Protein AF-A0A4Y4M3A9-F1 (afdb_monomer_lite)

Structure (mmCIF, N/CA/C/O backbone):
data_AF-A0A4Y4M3A9-F1
#
_entry.id   AF-A0A4Y4M3A9-F1
#
loop_
_atom_site.group_PDB
_atom_site.id
_atom_site.type_symbol
_atom_site.label_atom_id
_atom_site.label_alt_id
_atom_site.label_comp_id
_atom_site.label_asym_id
_atom_site.label_entity_id
_atom_site.label_seq_id
_atom_site.pdbx_PDB_ins_code
_atom_site.Cartn_x
_atom_site.Cartn_y
_atom_site.Cartn_z
_atom_site.occupancy
_atom_site.B_iso_or_equiv
_atom_site.auth_seq_id
_atom_site.auth_comp_id
_atom_site.auth_asym_id
_atom_site.auth_atom_id
_atom_site.pdbx_PDB_model_num
ATOM 1 N N . MET A 1 1 ? 13.625 17.002 -16.437 1.00 49.16 1 MET A N 1
ATOM 2 C CA . MET A 1 1 ? 12.618 15.933 -16.258 1.00 49.16 1 MET A CA 1
ATOM 3 C C . MET A 1 1 ? 11.693 16.367 -15.135 1.00 49.16 1 MET A C 1
ATOM 5 O O . MET A 1 1 ? 12.179 17.047 -14.243 1.00 49.16 1 MET A O 1
ATOM 9 N N . GLY A 1 2 ? 10.386 16.114 -15.247 1.00 56.12 2 GLY A N 1
ATOM 10 C CA . GLY A 1 2 ? 9.387 16.613 -14.292 1.00 56.12 2 GLY A CA 1
ATOM 11 C C . GLY A 1 2 ? 9.123 15.627 -13.154 1.00 56.12 2 GLY A C 1
ATOM 12 O O . GLY A 1 2 ? 9.124 14.426 -13.388 1.00 56.12 2 GLY A O 1
ATOM 13 N N . GLU A 1 3 ? 8.880 16.144 -11.955 1.00 73.56 3 GLU A N 1
ATOM 14 C CA . GLU A 1 3 ? 8.523 15.395 -10.742 1.00 73.56 3 GLU A CA 1
ATOM 15 C C . GLU A 1 3 ? 7.061 14.918 -10.785 1.00 73.56 3 GLU A C 1
ATOM 17 O O . GLU A 1 3 ? 6.225 15.582 -11.411 1.00 73.56 3 GLU A O 1
ATOM 22 N N . LEU A 1 4 ? 6.727 13.770 -10.172 1.00 82.00 4 LEU A N 1
ATOM 23 C CA . LEU A 1 4 ? 5.333 13.331 -9.978 1.00 82.00 4 LEU A CA 1
ATOM 24 C C . LEU A 1 4 ? 4.534 14.436 -9.280 1.00 82.00 4 LEU A C 1
ATOM 26 O O . LEU A 1 4 ? 5.032 15.070 -8.355 1.00 82.00 4 LEU A O 1
ATOM 30 N N . THR A 1 5 ? 3.304 14.706 -9.728 1.00 83.12 5 THR A N 1
ATOM 31 C CA . THR A 1 5 ? 2.458 15.641 -8.971 1.00 83.12 5 THR A CA 1
ATOM 32 C C . THR A 1 5 ? 2.069 14.988 -7.649 1.00 83.12 5 THR A C 1
ATOM 34 O O . THR A 1 5 ? 1.956 13.765 -7.579 1.00 83.12 5 THR A O 1
ATOM 37 N N . ARG A 1 6 ? 1.798 15.787 -6.613 1.00 82.88 6 ARG A N 1
ATOM 38 C CA . ARG A 1 6 ? 1.293 15.283 -5.327 1.00 82.88 6 ARG A CA 1
ATOM 39 C C . ARG A 1 6 ? 0.129 14.297 -5.507 1.00 82.88 6 ARG A C 1
ATOM 41 O O . ARG A 1 6 ? 0.171 13.191 -4.989 1.00 82.88 6 ARG A O 1
ATOM 48 N N . GLN A 1 7 ? -0.854 14.654 -6.333 1.00 82.31 7 GLN A N 1
ATOM 49 C CA . GLN A 1 7 ? -2.011 13.798 -6.625 1.00 82.31 7 GLN A CA 1
ATOM 50 C C . GLN A 1 7 ? -1.623 12.463 -7.281 1.00 82.31 7 GLN A C 1
ATOM 52 O O . GLN A 1 7 ? -2.230 11.441 -6.979 1.00 82.31 7 GLN A O 1
ATOM 57 N N . GLN A 1 8 ? -0.607 12.445 -8.154 1.00 85.94 8 GLN A N 1
ATOM 58 C CA . GLN A 1 8 ? -0.094 11.201 -8.736 1.00 85.94 8 GLN A CA 1
ATOM 59 C C . GLN A 1 8 ? 0.574 10.326 -7.665 1.00 85.94 8 GLN A C 1
ATOM 61 O O . GLN A 1 8 ? 0.306 9.128 -7.620 1.00 85.94 8 GLN A O 1
ATOM 66 N N . LYS A 1 9 ? 1.396 10.917 -6.785 1.00 87.69 9 LYS A N 1
ATOM 67 C CA . LYS A 1 9 ? 2.063 10.207 -5.678 1.00 87.69 9 LYS A CA 1
ATOM 68 C C . LYS A 1 9 ? 1.043 9.591 -4.718 1.00 87.69 9 LYS A C 1
ATOM 70 O O . LYS A 1 9 ? 1.132 8.411 -4.391 1.00 87.69 9 LYS A O 1
ATOM 75 N N . GLU A 1 10 ? 0.039 10.372 -4.319 1.00 85.69 10 GLU A N 1
ATOM 76 C CA . GLU A 1 10 ? -1.040 9.905 -3.447 1.00 85.69 10 GLU A CA 1
ATOM 77 C C . GLU A 1 10 ? -1.866 8.800 -4.106 1.00 85.69 10 GLU A C 1
ATOM 79 O O . GLU A 1 10 ? -2.155 7.800 -3.458 1.00 85.69 10 GLU A O 1
ATOM 84 N N . ALA A 1 11 ? -2.223 8.939 -5.387 1.00 87.44 11 ALA A N 1
ATOM 85 C CA . ALA A 1 11 ? -3.007 7.925 -6.086 1.00 87.44 11 ALA A CA 1
ATOM 86 C C . ALA A 1 11 ? -2.275 6.575 -6.163 1.00 87.44 11 ALA A C 1
ATOM 88 O O . ALA A 1 11 ? -2.891 5.537 -5.920 1.00 87.44 11 ALA A O 1
ATOM 89 N N . ILE A 1 12 ? -0.963 6.589 -6.434 1.00 90.44 12 ILE A N 1
ATOM 90 C CA . ILE A 1 12 ? -0.136 5.374 -6.413 1.00 90.44 12 ILE A CA 1
ATOM 91 C C . ILE A 1 12 ? -0.129 4.766 -5.002 1.00 90.44 12 ILE A C 1
ATOM 93 O O . ILE A 1 12 ? -0.437 3.587 -4.845 1.00 90.44 12 ILE A O 1
ATOM 97 N N . ALA A 1 13 ? 0.144 5.573 -3.973 1.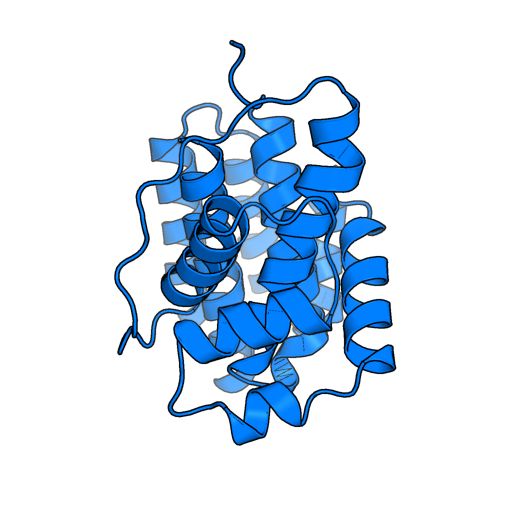00 90.94 13 ALA A N 1
ATOM 98 C CA . ALA A 1 13 ? 0.222 5.089 -2.595 1.00 90.94 13 ALA A CA 1
ATOM 99 C C . ALA A 1 13 ? -1.126 4.549 -2.071 1.00 90.94 13 ALA A C 1
ATOM 101 O O . ALA A 1 13 ? -1.164 3.602 -1.289 1.00 90.94 13 ALA A O 1
ATOM 102 N N . TRP A 1 14 ? -2.252 5.110 -2.516 1.00 90.12 14 TRP A N 1
ATOM 103 C CA . TRP A 1 14 ? -3.586 4.625 -2.155 1.00 90.12 14 TRP A CA 1
ATOM 104 C C . TRP A 1 14 ? -3.968 3.315 -2.853 1.00 90.12 14 TRP A C 1
ATOM 106 O O . TRP A 1 14 ? -4.672 2.503 -2.244 1.00 90.12 14 TRP A O 1
ATOM 116 N N . ALA A 1 15 ? -3.477 3.060 -4.071 1.00 90.38 15 ALA A N 1
ATOM 117 C CA . ALA A 1 15 ? -3.632 1.753 -4.715 1.00 90.38 15 ALA A CA 1
ATOM 118 C C . ALA A 1 15 ? -2.988 0.637 -3.868 1.00 90.38 15 ALA A C 1
ATOM 120 O O . ALA A 1 15 ? -3.590 -0.426 -3.693 1.00 90.38 15 ALA A O 1
ATOM 121 N N . ASP A 1 16 ? -1.829 0.910 -3.257 1.00 90.75 16 ASP A N 1
ATOM 122 C CA . ASP A 1 16 ? -1.144 -0.032 -2.360 1.00 90.75 16 ASP A CA 1
ATOM 123 C C . ASP A 1 16 ? -1.961 -0.351 -1.119 1.00 90.75 16 ASP A C 1
ATOM 125 O O . ASP A 1 16 ? -2.095 -1.512 -0.738 1.00 90.75 16 ASP A O 1
ATOM 129 N N . VAL A 1 17 ? -2.524 0.683 -0.488 1.00 88.06 17 VAL A N 1
ATOM 130 C CA . VAL A 1 17 ? -3.346 0.532 0.718 1.00 88.06 17 VAL A CA 1
ATOM 131 C C . VAL A 1 17 ? -4.547 -0.350 0.435 1.00 88.06 17 VAL A C 1
ATOM 133 O O . VAL A 1 17 ? -4.833 -1.257 1.209 1.00 88.06 17 VAL A O 1
ATOM 136 N N . VAL A 1 18 ? -5.241 -0.118 -0.680 1.00 91.00 18 VAL A N 1
ATOM 137 C CA . VAL A 1 18 ? -6.412 -0.918 -1.047 1.00 91.00 18 VAL A CA 1
ATOM 138 C C . VAL A 1 18 ? -6.026 -2.368 -1.307 1.00 91.00 18 VAL A C 1
ATOM 140 O O . VAL A 1 18 ? -6.672 -3.262 -0.765 1.00 91.00 18 VAL A O 1
ATOM 143 N N . ALA A 1 19 ? -4.967 -2.614 -2.077 1.00 90.00 19 ALA A N 1
ATOM 144 C CA . ALA A 1 19 ? -4.475 -3.967 -2.319 1.00 90.00 19 ALA A CA 1
ATOM 145 C C . ALA A 1 19 ? -4.042 -4.663 -1.016 1.00 90.00 19 ALA A C 1
ATOM 147 O O . ALA A 1 19 ? -4.405 -5.818 -0.785 1.00 90.00 19 ALA A O 1
ATOM 148 N N . GLY A 1 20 ? -3.325 -3.956 -0.139 1.00 87.69 20 GLY A N 1
ATOM 149 C CA . GLY A 1 20 ? -2.887 -4.458 1.164 1.00 87.69 20 GLY A CA 1
ATOM 150 C C . GLY A 1 20 ? -4.059 -4.807 2.082 1.00 87.69 20 GLY A C 1
ATOM 151 O O . GLY A 1 20 ? -4.087 -5.894 2.653 1.00 87.69 20 GLY A O 1
ATOM 152 N N . LEU A 1 21 ? -5.072 -3.939 2.160 1.00 91.31 21 LEU A N 1
ATOM 153 C CA . LEU A 1 21 ? -6.299 -4.175 2.925 1.00 91.31 21 LEU A CA 1
ATOM 154 C C . LEU A 1 21 ? -7.109 -5.357 2.372 1.00 91.31 21 LEU A C 1
ATOM 156 O O . LEU A 1 21 ? -7.564 -6.198 3.140 1.00 91.31 21 LEU A O 1
ATOM 160 N N . MET A 1 22 ? -7.265 -5.445 1.048 1.00 87.88 22 MET A N 1
ATOM 161 C CA . MET A 1 22 ? -8.033 -6.502 0.369 1.00 87.88 22 MET A CA 1
ATOM 162 C C . MET A 1 22 ? -7.395 -7.890 0.431 1.00 87.88 22 MET A C 1
ATOM 164 O O . MET A 1 22 ? -8.034 -8.856 0.014 1.00 87.88 22 MET A O 1
ATOM 168 N N . THR A 1 23 ? -6.130 -7.967 0.843 1.00 88.75 23 THR A N 1
ATOM 169 C CA . THR A 1 23 ? -5.354 -9.211 0.873 1.00 88.75 23 THR A CA 1
ATOM 170 C C . THR A 1 23 ? -4.711 -9.470 2.226 1.00 88.75 23 THR A C 1
ATOM 172 O O . THR A 1 23 ? -3.854 -10.348 2.347 1.00 88.75 23 THR A O 1
ATOM 175 N N . ALA A 1 24 ? -5.115 -8.725 3.253 1.00 86.88 24 ALA A N 1
ATOM 176 C CA . ALA A 1 24 ? -4.525 -8.751 4.581 1.00 86.88 24 ALA A CA 1
ATOM 177 C C . ALA A 1 24 ? -4.526 -10.152 5.223 1.00 86.88 24 ALA A C 1
ATOM 179 O O . ALA A 1 24 ? -3.602 -10.507 5.959 1.00 86.88 24 ALA A O 1
ATOM 180 N N . GLU A 1 25 ? -5.508 -10.991 4.891 1.00 84.38 25 GLU A N 1
ATOM 181 C CA . GLU A 1 25 ? -5.602 -12.397 5.292 1.00 84.38 25 GLU A CA 1
ATOM 182 C C . GLU A 1 25 ? -4.439 -13.263 4.781 1.00 84.38 25 GLU A C 1
ATOM 184 O O . GLU A 1 25 ? -4.177 -14.335 5.324 1.00 84.38 25 GLU A O 1
ATOM 189 N N . SER A 1 26 ? -3.714 -12.789 3.766 1.00 86.06 26 SER A N 1
ATOM 190 C CA . SER A 1 26 ? -2.536 -13.453 3.199 1.00 86.06 26 SER A CA 1
ATOM 191 C C . SER A 1 26 ? -1.254 -13.169 4.003 1.00 86.06 26 SER A C 1
ATOM 193 O O . SER A 1 26 ? -0.181 -13.669 3.667 1.00 86.06 26 SER A O 1
ATOM 195 N N . GLY A 1 27 ? -1.321 -12.368 5.074 1.00 85.19 27 GLY A N 1
ATOM 196 C CA . GLY A 1 27 ? -0.163 -12.041 5.911 1.00 85.19 27 GLY A CA 1
ATOM 197 C C . GLY A 1 27 ? 0.895 -11.244 5.143 1.00 85.19 27 GLY A C 1
ATOM 198 O O . GLY A 1 27 ? 0.557 -10.310 4.417 1.00 85.19 27 GLY A O 1
ATOM 199 N N . PHE A 1 28 ? 2.176 -11.618 5.259 1.00 82.81 28 PHE A N 1
ATOM 200 C CA . PHE A 1 28 ? 3.282 -10.927 4.571 1.00 82.81 28 PHE A CA 1
ATOM 201 C C . PHE A 1 28 ? 3.127 -10.896 3.050 1.00 82.81 28 PHE A C 1
ATOM 203 O O . PHE A 1 28 ? 3.652 -9.996 2.412 1.00 82.81 28 PHE A O 1
ATOM 210 N N . VAL A 1 29 ? 2.389 -11.835 2.458 1.00 85.31 29 VAL A N 1
ATOM 211 C CA . VAL A 1 29 ? 2.124 -11.839 1.016 1.00 85.31 29 VAL A CA 1
ATOM 212 C C . VAL A 1 29 ? 1.394 -10.573 0.553 1.00 85.31 29 VAL A C 1
ATOM 214 O O . VAL A 1 29 ? 1.652 -10.093 -0.552 1.00 85.31 29 VAL A O 1
ATOM 217 N N . SER A 1 30 ? 0.522 -10.011 1.397 1.00 89.00 30 SER A N 1
ATOM 218 C CA . SER A 1 30 ? -0.287 -8.827 1.068 1.00 89.00 30 SER A CA 1
ATOM 219 C C . SER A 1 30 ? 0.556 -7.643 0.592 1.00 89.00 30 SER A C 1
ATOM 221 O O . SER A 1 30 ? 0.164 -6.930 -0.329 1.00 89.00 30 SER A O 1
ATOM 223 N N . LEU A 1 31 ? 1.765 -7.476 1.143 1.00 89.75 31 LEU A N 1
ATOM 224 C CA . LEU A 1 31 ? 2.653 -6.374 0.779 1.00 89.75 31 LEU A CA 1
ATOM 225 C C . LEU A 1 31 ? 3.214 -6.508 -0.643 1.00 89.75 31 LEU A C 1
ATOM 227 O O . LEU A 1 31 ? 3.489 -5.499 -1.283 1.00 89.75 31 LEU A O 1
ATOM 231 N N . PHE A 1 32 ? 3.377 -7.731 -1.158 1.00 90.19 32 PHE A N 1
ATOM 232 C CA . PHE A 1 32 ? 3.863 -7.949 -2.524 1.00 90.19 32 PHE A CA 1
ATOM 233 C C . PHE A 1 32 ? 2.750 -7.740 -3.553 1.00 90.19 32 PHE A C 1
ATOM 235 O O . PHE A 1 32 ? 3.017 -7.286 -4.663 1.00 90.19 32 PHE A O 1
ATOM 242 N N . ILE A 1 33 ? 1.500 -8.022 -3.172 1.00 92.56 33 ILE A N 1
ATOM 243 C CA . ILE A 1 33 ? 0.320 -7.669 -3.972 1.00 92.56 33 ILE A CA 1
ATOM 244 C C . ILE A 1 33 ? 0.144 -6.145 -3.986 1.00 92.56 33 ILE A C 1
ATOM 246 O O . ILE A 1 33 ? -0.097 -5.572 -5.045 1.00 92.56 33 ILE A O 1
ATOM 250 N N . ALA A 1 34 ? 0.349 -5.479 -2.845 1.00 94.06 34 ALA A N 1
ATOM 251 C CA . ALA A 1 34 ? 0.391 -4.020 -2.775 1.00 94.06 34 ALA A CA 1
ATOM 252 C C . ALA A 1 34 ? 1.492 -3.438 -3.677 1.00 94.06 34 ALA A C 1
ATOM 254 O O . ALA A 1 34 ? 1.187 -2.627 -4.540 1.00 94.06 34 ALA A O 1
ATOM 255 N N . ALA A 1 35 ? 2.724 -3.953 -3.602 1.00 94.62 35 ALA A N 1
ATOM 256 C CA . ALA A 1 35 ? 3.825 -3.520 -4.470 1.00 94.62 35 ALA A CA 1
ATOM 257 C C . ALA A 1 35 ? 3.493 -3.672 -5.962 1.00 94.62 35 ALA A C 1
ATOM 259 O O . ALA A 1 35 ? 3.825 -2.821 -6.784 1.00 94.62 35 ALA A O 1
ATOM 260 N N . ALA A 1 36 ? 2.798 -4.746 -6.335 1.00 94.00 36 ALA A N 1
ATOM 261 C CA . ALA A 1 36 ? 2.320 -4.913 -7.698 1.00 94.00 36 ALA A CA 1
ATOM 262 C C . ALA A 1 36 ? 1.267 -3.869 -8.088 1.00 94.00 36 ALA A C 1
ATOM 264 O O . ALA A 1 36 ? 1.294 -3.389 -9.219 1.00 94.00 36 ALA A O 1
ATOM 265 N N . ALA A 1 37 ? 0.366 -3.503 -7.173 1.00 94.62 37 ALA A N 1
ATOM 266 C CA . ALA A 1 37 ? -0.655 -2.487 -7.404 1.00 94.62 37 ALA A CA 1
ATOM 267 C C . ALA A 1 37 ? -0.048 -1.094 -7.627 1.00 94.62 37 ALA A C 1
ATOM 269 O O . ALA A 1 37 ? -0.389 -0.474 -8.639 1.00 94.62 37 ALA A O 1
ATOM 270 N N . SER A 1 38 ? 0.892 -0.622 -6.794 1.00 92.06 38 SER A N 1
ATOM 271 C CA . SER A 1 38 ? 1.594 0.651 -7.062 1.00 92.06 38 SER A CA 1
ATOM 272 C C . SER A 1 38 ? 2.335 0.610 -8.374 1.00 92.06 38 SER A C 1
ATOM 274 O O . SER A 1 38 ? 2.204 1.531 -9.177 1.00 92.06 38 SER A O 1
ATOM 276 N N . MET A 1 39 ? 3.113 -0.445 -8.611 1.00 91.75 39 MET A N 1
ATOM 277 C CA . MET A 1 39 ? 3.901 -0.563 -9.832 1.00 91.75 39 MET A CA 1
ATOM 278 C C . MET A 1 39 ? 3.000 -0.565 -11.068 1.00 91.75 39 MET A C 1
ATOM 280 O O . MET A 1 39 ? 3.321 0.097 -12.059 1.00 91.75 39 MET A O 1
ATOM 284 N N . ALA A 1 40 ? 1.869 -1.278 -11.020 1.00 91.62 40 ALA A N 1
ATOM 285 C CA . ALA A 1 40 ? 0.904 -1.332 -12.112 1.00 91.62 40 ALA A CA 1
ATOM 286 C C . ALA A 1 40 ? 0.251 0.034 -12.328 1.00 91.62 40 ALA A C 1
ATOM 288 O O . ALA A 1 40 ? 0.206 0.509 -13.462 1.00 91.62 40 ALA A O 1
ATOM 289 N N . TYR A 1 41 ? -0.182 0.706 -11.256 1.00 90.75 41 TYR A N 1
ATOM 290 C CA . TYR A 1 41 ? -0.740 2.055 -11.336 1.00 90.75 41 TYR A CA 1
ATOM 291 C C . TYR A 1 41 ? 0.278 3.038 -11.924 1.00 90.75 41 TYR A C 1
ATOM 293 O O . TYR A 1 41 ? -0.024 3.781 -12.857 1.00 90.75 41 TYR A O 1
ATOM 301 N N . TYR A 1 42 ? 1.513 3.004 -11.431 1.00 88.50 42 TYR A N 1
ATOM 302 C CA . TYR A 1 42 ? 2.599 3.846 -11.903 1.00 88.50 42 TYR A CA 1
ATOM 303 C C . TYR A 1 42 ? 2.887 3.620 -13.393 1.00 88.50 42 TYR A C 1
ATOM 305 O O . TYR A 1 42 ? 2.902 4.582 -14.158 1.00 88.50 42 TYR A O 1
ATOM 313 N N . LYS A 1 43 ? 3.066 2.372 -13.842 1.00 85.06 43 LYS A N 1
ATOM 314 C CA . LYS A 1 43 ? 3.389 2.061 -15.246 1.00 85.06 43 LYS A CA 1
ATOM 315 C C . LYS A 1 43 ? 2.211 2.298 -16.200 1.00 85.06 43 LYS A C 1
ATOM 317 O O . LYS A 1 43 ? 2.425 2.822 -17.289 1.00 85.06 43 LYS A O 1
ATOM 322 N N . ASP A 1 44 ? 0.986 1.941 -15.816 1.00 81.38 44 ASP A N 1
ATOM 323 C CA . ASP A 1 44 ? -0.186 2.016 -16.701 1.00 81.38 44 ASP A CA 1
ATOM 324 C C . ASP A 1 44 ? -0.880 3.385 -16.678 1.00 81.38 44 ASP A C 1
ATOM 326 O O . ASP A 1 44 ? -1.276 3.910 -17.719 1.00 81.38 44 ASP A O 1
ATOM 330 N N . LYS A 1 45 ? -1.046 3.991 -15.500 1.00 75.50 45 LYS A N 1
ATOM 331 C CA . LYS A 1 45 ? -1.844 5.219 -15.350 1.00 75.50 45 LYS A CA 1
ATOM 332 C C . LYS A 1 45 ? -1.014 6.488 -15.359 1.00 75.50 45 LYS A C 1
ATOM 334 O O . LYS A 1 45 ? -1.539 7.530 -15.726 1.00 75.50 45 LYS A O 1
ATOM 339 N N . VAL A 1 46 ? 0.262 6.410 -14.984 1.00 73.94 46 VAL A N 1
ATOM 340 C CA . VAL A 1 46 ? 1.106 7.603 -14.821 1.00 73.94 46 VAL A CA 1
ATOM 341 C C . VAL A 1 46 ? 2.229 7.661 -15.857 1.00 73.94 46 VAL A C 1
ATOM 343 O O . VAL A 1 46 ? 2.409 8.684 -16.510 1.00 73.94 46 VAL A O 1
ATOM 346 N N . ALA A 1 47 ? 2.962 6.569 -16.086 1.00 63.78 47 ALA A N 1
ATOM 347 C CA . ALA A 1 47 ? 4.081 6.549 -17.032 1.00 63.78 47 ALA A CA 1
ATOM 348 C C . ALA A 1 47 ? 3.629 6.713 -18.496 1.00 63.78 47 ALA A C 1
ATOM 350 O O . ALA A 1 47 ? 4.371 7.266 -19.313 1.00 63.78 47 ALA A O 1
ATOM 351 N N . ASN A 1 48 ? 2.394 6.312 -18.819 1.00 61.03 48 ASN A N 1
ATOM 352 C CA . ASN A 1 48 ? 1.772 6.548 -20.125 1.00 61.03 48 ASN A CA 1
ATOM 353 C C . ASN A 1 48 ? 1.517 8.043 -20.421 1.00 61.03 48 ASN A C 1
ATOM 355 O O . ASN A 1 48 ? 1.368 8.409 -21.586 1.00 61.03 48 ASN A O 1
ATOM 359 N N . GLU A 1 49 ? 1.539 8.923 -19.412 1.00 62.66 49 GLU A N 1
ATOM 360 C CA . GLU A 1 49 ? 1.433 10.386 -19.576 1.00 62.66 49 GLU A CA 1
ATOM 361 C C . GLU A 1 49 ? 2.785 11.059 -19.910 1.00 62.66 49 GLU A C 1
ATOM 363 O O . GLU A 1 49 ? 2.868 12.280 -20.059 1.00 62.66 49 GLU A O 1
ATOM 368 N N . GLY A 1 50 ? 3.850 10.266 -20.063 1.00 54.56 50 GLY A N 1
ATOM 369 C CA . GLY A 1 50 ? 5.221 10.713 -20.291 1.00 54.56 50 GLY A CA 1
ATOM 370 C C . GLY A 1 50 ? 6.113 10.215 -19.162 1.00 54.56 50 GLY A C 1
ATOM 371 O O . GLY A 1 50 ? 5.953 10.624 -18.015 1.00 54.56 50 GLY A O 1
ATOM 372 N N . TRP A 1 51 ? 7.047 9.318 -19.486 1.00 51.47 51 TRP A N 1
ATOM 373 C CA . TRP A 1 51 ? 7.908 8.656 -18.506 1.00 51.47 51 TRP A CA 1
ATOM 374 C C . TRP A 1 51 ? 8.615 9.678 -17.611 1.00 51.47 51 TRP A C 1
ATOM 376 O O . TRP A 1 51 ? 9.518 10.398 -18.045 1.00 51.47 51 TRP A O 1
ATOM 386 N N . LYS A 1 52 ? 8.227 9.710 -16.339 1.00 61.84 52 LYS A N 1
ATOM 387 C CA . LYS A 1 52 ? 9.089 10.223 -15.281 1.00 61.84 52 LYS A CA 1
ATOM 388 C C . LYS A 1 52 ? 10.000 9.064 -14.912 1.00 61.84 52 LYS A C 1
ATOM 390 O O . LYS A 1 52 ? 9.516 7.972 -14.668 1.00 61.84 52 LYS A O 1
ATOM 395 N N . THR A 1 53 ? 11.312 9.240 -14.969 1.00 59.44 53 THR A N 1
ATOM 396 C CA . THR A 1 53 ? 12.223 8.210 -14.465 1.00 59.44 53 THR A CA 1
ATOM 397 C C . THR A 1 53 ? 12.325 8.417 -12.968 1.00 59.44 53 THR A C 1
ATOM 399 O O . THR A 1 53 ? 12.904 9.412 -12.543 1.00 59.44 53 THR A O 1
ATOM 402 N N . ILE A 1 54 ? 11.772 7.500 -12.180 1.00 67.81 54 ILE A N 1
ATOM 403 C CA . ILE A 1 54 ? 12.107 7.432 -10.759 1.00 67.81 54 ILE A CA 1
ATOM 404 C C . ILE A 1 54 ? 13.519 6.875 -10.693 1.00 67.81 54 ILE A C 1
ATOM 406 O O . ILE A 1 54 ? 13.772 5.752 -11.135 1.00 67.81 54 ILE A O 1
ATOM 410 N N . ILE A 1 55 ? 14.454 7.694 -10.227 1.00 65.19 55 ILE A N 1
ATOM 411 C CA . ILE A 1 55 ? 15.825 7.254 -10.003 1.00 65.19 55 ILE A CA 1
ATOM 412 C C . ILE A 1 55 ? 15.821 6.531 -8.660 1.00 65.19 55 ILE A C 1
ATOM 414 O O . ILE A 1 55 ? 15.816 7.166 -7.609 1.00 65.19 55 ILE A O 1
ATOM 418 N N . THR A 1 56 ? 15.798 5.202 -8.693 1.00 70.44 56 THR A N 1
ATOM 419 C CA . THR A 1 56 ? 15.944 4.386 -7.488 1.00 70.44 56 THR A CA 1
ATOM 420 C C . THR A 1 56 ? 17.416 4.056 -7.262 1.00 70.44 56 THR A C 1
ATOM 422 O O . THR A 1 56 ? 18.138 3.679 -8.188 1.00 70.44 56 THR A O 1
ATOM 425 N N . GLU A 1 57 ? 17.884 4.211 -6.023 1.00 76.12 57 GLU A N 1
ATOM 426 C CA . GLU A 1 57 ? 19.135 3.580 -5.597 1.00 76.12 57 GLU A CA 1
ATOM 427 C C . GLU A 1 57 ? 18.953 2.054 -5.615 1.00 76.12 57 GLU A C 1
ATOM 429 O O . GLU A 1 57 ? 17.840 1.560 -5.432 1.00 76.12 57 GLU A O 1
ATOM 434 N N . GLU A 1 58 ? 20.031 1.295 -5.844 1.00 83.00 58 GLU A N 1
ATOM 435 C CA . GLU A 1 58 ? 19.956 -0.166 -5.746 1.00 83.00 58 GLU A CA 1
ATOM 436 C C . GLU A 1 58 ? 19.558 -0.542 -4.304 1.00 83.00 58 GLU A C 1
ATOM 438 O O . GLU A 1 58 ? 20.276 -0.184 -3.361 1.00 83.00 58 GLU A O 1
ATOM 443 N N . PRO A 1 59 ? 18.438 -1.255 -4.099 1.00 87.81 59 PRO A N 1
ATOM 444 C CA . PRO A 1 59 ? 17.972 -1.582 -2.760 1.00 87.81 59 PRO A CA 1
ATOM 445 C C . PRO A 1 59 ? 18.911 -2.581 -2.075 1.00 87.81 59 PRO A C 1
ATOM 447 O O . PRO A 1 59 ? 19.502 -3.461 -2.707 1.00 87.81 59 PRO A O 1
ATOM 450 N N . VAL A 1 60 ? 19.017 -2.494 -0.748 1.00 89.06 60 VAL A N 1
ATOM 451 C CA . VAL A 1 60 ? 19.819 -3.433 0.052 1.00 89.06 60 VAL A CA 1
ATOM 452 C C . VAL A 1 60 ? 19.038 -4.733 0.262 1.00 89.06 60 VAL A C 1
ATOM 454 O O . VAL A 1 60 ? 18.009 -4.738 0.939 1.00 89.06 60 VAL A O 1
ATOM 457 N N . LEU A 1 61 ? 19.545 -5.840 -0.293 1.00 92.00 61 LEU A N 1
ATOM 458 C CA . LEU A 1 61 ? 18.896 -7.158 -0.281 1.00 92.00 61 LEU A CA 1
ATOM 459 C C . LEU A 1 61 ? 19.849 -8.275 0.200 1.00 92.00 61 LEU A C 1
ATOM 461 O O . LEU A 1 61 ? 21.049 -8.205 -0.080 1.00 92.00 61 LEU A O 1
ATOM 465 N N . PRO A 1 62 ? 19.340 -9.341 0.853 1.00 95.00 62 PRO A N 1
ATOM 466 C CA . PRO A 1 62 ? 17.976 -9.479 1.372 1.00 95.00 62 PRO A CA 1
ATOM 467 C C . PRO A 1 62 ? 17.742 -8.584 2.600 1.00 95.00 62 PRO A C 1
ATOM 469 O O . PRO A 1 62 ? 18.693 -8.131 3.239 1.00 95.00 62 PRO A O 1
ATOM 472 N N . SER A 1 63 ? 16.477 -8.348 2.953 1.00 92.44 63 SER A N 1
ATOM 473 C CA . SER A 1 63 ? 16.107 -7.533 4.116 1.00 92.44 63 SER A CA 1
ATOM 474 C C . SER A 1 63 ? 15.491 -8.375 5.224 1.00 92.44 63 SER A C 1
ATOM 476 O O . SER A 1 63 ? 14.567 -9.146 4.994 1.00 92.44 63 SER A O 1
ATOM 478 N N . ASN A 1 64 ? 15.959 -8.158 6.454 1.00 87.38 64 ASN A N 1
ATOM 479 C CA . ASN A 1 64 ? 15.390 -8.766 7.662 1.00 87.38 64 ASN A CA 1
ATOM 480 C C . ASN A 1 64 ? 14.362 -7.847 8.348 1.00 87.38 64 ASN A C 1
ATOM 482 O O . ASN A 1 64 ? 14.035 -8.047 9.518 1.00 87.38 64 ASN A O 1
ATOM 486 N N . SER A 1 65 ? 13.908 -6.788 7.667 1.00 90.75 65 SER A N 1
ATOM 487 C CA . SER A 1 65 ? 12.900 -5.880 8.213 1.00 90.75 65 SER A CA 1
ATOM 488 C C . SER A 1 65 ? 11.574 -6.608 8.431 1.00 90.75 65 SER A C 1
ATOM 490 O O . SER A 1 65 ? 11.150 -7.407 7.601 1.00 90.75 65 SER A O 1
ATOM 492 N N . ASN A 1 66 ? 10.893 -6.274 9.526 1.00 86.06 66 ASN A N 1
ATOM 493 C CA . ASN A 1 66 ? 9.503 -6.670 9.763 1.00 86.06 66 ASN A CA 1
ATOM 494 C C . ASN A 1 66 ? 8.511 -5.539 9.452 1.00 86.06 66 ASN A C 1
ATOM 496 O O . ASN A 1 66 ? 7.310 -5.732 9.603 1.00 86.06 66 ASN A O 1
ATOM 500 N N . ASN A 1 67 ? 8.996 -4.365 9.037 1.00 90.50 67 ASN A N 1
ATOM 501 C CA . ASN A 1 67 ? 8.149 -3.239 8.659 1.00 90.50 67 ASN A CA 1
ATOM 502 C C . ASN A 1 67 ? 7.618 -3.444 7.235 1.00 90.50 67 ASN A C 1
ATOM 504 O O . ASN A 1 67 ? 8.404 -3.576 6.291 1.00 90.50 67 ASN A O 1
ATOM 508 N N . TYR A 1 68 ? 6.294 -3.458 7.087 1.00 89.94 68 TYR A N 1
ATOM 509 C CA . TYR A 1 68 ? 5.635 -3.796 5.824 1.00 89.94 68 TYR A CA 1
ATOM 510 C C . TYR A 1 68 ? 5.905 -2.744 4.747 1.00 89.94 68 TYR A C 1
ATOM 512 O O . TYR A 1 68 ? 6.159 -3.104 3.601 1.00 89.94 68 TYR A O 1
ATOM 520 N N . GLY A 1 69 ? 5.940 -1.462 5.122 1.00 90.19 69 GLY A N 1
ATOM 521 C CA . GLY A 1 69 ? 6.249 -0.375 4.196 1.00 90.19 69 GLY A CA 1
ATOM 522 C C . GLY A 1 69 ? 7.682 -0.426 3.659 1.00 90.19 69 GLY A C 1
ATOM 523 O O . GLY A 1 69 ? 7.898 -0.224 2.467 1.00 90.19 69 GLY A O 1
ATOM 524 N N . ILE A 1 70 ? 8.661 -0.781 4.498 1.00 91.44 70 ILE A N 1
ATOM 525 C CA . ILE A 1 70 ? 10.052 -0.968 4.049 1.00 91.44 70 ILE A CA 1
ATOM 526 C C . ILE A 1 70 ? 10.151 -2.139 3.063 1.00 91.44 70 ILE A C 1
ATOM 528 O O . ILE A 1 70 ? 10.780 -2.008 2.017 1.00 91.44 70 ILE A O 1
ATOM 532 N N . LEU A 1 71 ? 9.542 -3.286 3.378 1.00 92.88 71 LEU A N 1
ATOM 533 C CA . LEU A 1 71 ? 9.585 -4.463 2.498 1.00 92.88 71 LEU A CA 1
ATOM 534 C C . LEU A 1 71 ? 8.867 -4.217 1.163 1.00 92.88 71 LEU A C 1
ATOM 536 O O . LEU A 1 71 ? 9.354 -4.651 0.117 1.00 92.88 71 LEU A O 1
ATOM 540 N N . HIS A 1 72 ? 7.741 -3.502 1.203 1.00 94.25 72 HIS A N 1
ATOM 541 C CA . HIS A 1 72 ? 7.011 -3.051 0.022 1.00 94.25 72 HIS A CA 1
ATOM 542 C C . HIS A 1 72 ? 7.928 -2.223 -0.882 1.00 94.25 72 HIS A C 1
ATOM 544 O O . HIS A 1 72 ? 8.164 -2.589 -2.032 1.00 94.25 72 HIS A O 1
ATOM 550 N N . ASN A 1 73 ? 8.534 -1.168 -0.331 1.00 92.69 73 ASN A N 1
ATOM 551 C CA . ASN A 1 73 ? 9.394 -0.273 -1.095 1.00 92.69 73 ASN A CA 1
ATOM 552 C C . ASN A 1 73 ? 10.624 -0.972 -1.665 1.00 92.69 73 ASN A C 1
ATOM 554 O O . ASN A 1 73 ? 10.931 -0.755 -2.828 1.00 92.69 73 ASN A O 1
ATOM 558 N N . LEU A 1 74 ? 11.289 -1.846 -0.903 1.00 94.06 74 LEU A N 1
ATOM 559 C CA . LEU A 1 74 ? 12.424 -2.620 -1.420 1.00 94.06 74 LEU A CA 1
ATOM 560 C C . LEU A 1 74 ? 12.022 -3.492 -2.616 1.00 94.06 74 LEU A C 1
ATOM 562 O O . LEU A 1 74 ? 12.814 -3.675 -3.540 1.00 94.06 74 LEU A O 1
ATOM 566 N N . THR A 1 75 ? 10.791 -4.015 -2.610 1.00 94.62 75 THR A N 1
ATOM 567 C CA . THR A 1 75 ? 10.241 -4.770 -3.742 1.00 94.62 75 THR A CA 1
ATOM 568 C C . THR A 1 75 ? 10.046 -3.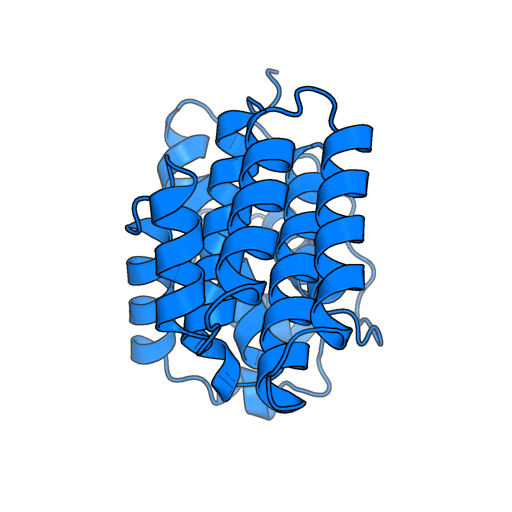851 -4.949 1.00 94.62 75 THR A C 1
ATOM 570 O O . THR A 1 75 ? 10.543 -4.166 -6.028 1.00 94.62 75 THR A O 1
ATOM 573 N N . CYS A 1 76 ? 9.402 -2.692 -4.783 1.00 93.62 76 CYS A N 1
ATOM 574 C CA . CYS A 1 76 ? 9.192 -1.730 -5.873 1.00 93.62 76 CYS A CA 1
ATOM 575 C C . CYS A 1 76 ? 10.512 -1.166 -6.426 1.00 93.62 76 CYS A C 1
ATOM 577 O O . CYS A 1 76 ? 10.714 -1.127 -7.638 1.00 93.62 76 CYS A O 1
ATOM 579 N N . GLU A 1 77 ? 11.444 -0.781 -5.553 1.00 92.56 77 GLU A N 1
ATOM 580 C CA . GLU A 1 77 ? 12.769 -0.285 -5.931 1.00 92.56 77 GLU A CA 1
ATOM 581 C C . GLU A 1 77 ? 13.533 -1.336 -6.728 1.00 92.56 77 GLU A C 1
ATOM 583 O O . GLU A 1 77 ? 14.051 -1.028 -7.800 1.00 92.56 77 GLU A O 1
ATOM 588 N N . LYS A 1 78 ? 13.544 -2.597 -6.272 1.00 93.75 78 LYS A N 1
ATOM 589 C CA . LYS A 1 78 ? 14.258 -3.655 -6.992 1.00 93.75 78 LYS A CA 1
ATOM 590 C C . LYS A 1 78 ? 13.628 -3.924 -8.352 1.00 93.75 78 LYS A C 1
ATOM 592 O O . LYS A 1 78 ? 14.354 -4.149 -9.316 1.00 93.75 78 LYS A O 1
ATOM 597 N N . TYR A 1 79 ? 12.304 -3.855 -8.440 1.00 92.88 79 TYR A N 1
ATOM 598 C CA . TYR A 1 79 ? 11.583 -3.994 -9.698 1.00 92.88 79 TYR A CA 1
ATOM 599 C C . TYR A 1 79 ? 12.002 -2.932 -10.719 1.00 92.88 79 TYR A C 1
ATOM 601 O O . TYR A 1 79 ? 12.279 -3.242 -11.879 1.00 92.88 79 TYR A O 1
ATOM 609 N N . LEU A 1 80 ? 12.061 -1.672 -10.276 1.00 89.00 80 LEU A N 1
ATOM 610 C CA . LEU A 1 80 ? 12.488 -0.538 -11.093 1.00 89.00 80 LEU A CA 1
ATOM 611 C C . LEU A 1 80 ? 13.956 -0.680 -11.512 1.00 89.00 80 LEU A C 1
ATOM 613 O O . LEU A 1 80 ? 14.272 -0.488 -12.686 1.00 89.00 80 LEU A O 1
ATOM 617 N N . THR A 1 81 ? 14.833 -1.073 -10.588 1.00 89.25 81 THR A N 1
ATOM 618 C CA . THR A 1 81 ? 16.265 -1.269 -10.847 1.00 89.25 81 THR A CA 1
ATOM 619 C C . THR A 1 81 ? 16.549 -2.436 -11.795 1.00 89.25 81 THR A C 1
ATOM 621 O O . THR A 1 81 ? 17.442 -2.334 -12.634 1.00 89.25 81 THR A O 1
ATOM 624 N N . ASP A 1 82 ? 15.777 -3.524 -11.718 1.00 89.75 82 ASP A N 1
ATOM 625 C CA . ASP A 1 82 ? 15.879 -4.652 -12.656 1.00 89.75 82 ASP A CA 1
ATOM 626 C C . ASP A 1 82 ? 15.391 -4.284 -14.075 1.00 89.75 82 ASP A C 1
ATOM 628 O O . ASP A 1 82 ? 15.652 -5.022 -15.026 1.00 89.75 82 ASP A O 1
ATOM 632 N N . GLY A 1 83 ? 14.744 -3.124 -14.244 1.00 85.19 83 GLY A N 1
ATOM 633 C CA . GLY A 1 83 ? 14.416 -2.560 -15.552 1.00 85.19 83 GLY A CA 1
ATOM 634 C C . GLY A 1 83 ? 13.246 -3.246 -16.252 1.00 85.19 83 GLY A C 1
ATOM 635 O O . GLY A 1 83 ? 13.179 -3.225 -17.478 1.00 85.19 83 GLY A O 1
ATOM 636 N N . TYR A 1 84 ? 12.328 -3.859 -15.502 1.00 85.38 84 TYR A N 1
ATOM 637 C CA . TYR A 1 84 ? 11.147 -4.497 -16.080 1.00 85.38 84 TYR A CA 1
ATOM 638 C C . TYR A 1 84 ? 10.209 -3.465 -16.735 1.00 85.38 84 TYR A C 1
ATOM 640 O O . TYR A 1 84 ? 9.853 -2.425 -16.158 1.00 85.38 84 TYR A O 1
ATOM 648 N N . ASP A 1 85 ? 9.790 -3.762 -17.965 1.00 81.06 85 ASP A N 1
ATOM 649 C CA . ASP A 1 85 ? 8.999 -2.845 -18.791 1.00 81.06 85 ASP A CA 1
ATOM 650 C C . ASP A 1 85 ? 7.502 -2.882 -18.468 1.00 81.06 85 ASP A C 1
ATOM 652 O O . ASP A 1 85 ? 6.821 -1.861 -18.575 1.00 81.06 85 ASP A O 1
ATOM 656 N N . GLN A 1 86 ? 7.000 -4.037 -18.038 1.00 83.44 86 GLN A N 1
ATOM 657 C CA . GLN A 1 86 ? 5.605 -4.276 -17.656 1.00 83.44 86 GLN A CA 1
ATOM 658 C C . GLN A 1 86 ? 5.534 -4.684 -16.192 1.00 83.44 86 GLN A C 1
ATOM 660 O O . GLN A 1 86 ? 6.579 -4.855 -15.584 1.00 83.44 86 GLN A O 1
ATOM 665 N N . VAL A 1 87 ? 4.331 -4.822 -15.629 1.00 87.94 87 VAL A N 1
ATOM 666 C CA . VAL A 1 87 ? 4.116 -5.414 -14.300 1.00 87.94 87 VAL A CA 1
ATOM 667 C C . VAL A 1 87 ? 3.499 -6.788 -14.476 1.00 87.94 87 VAL A C 1
ATOM 669 O O . VAL A 1 87 ? 2.315 -6.901 -14.788 1.00 87.94 87 VAL A O 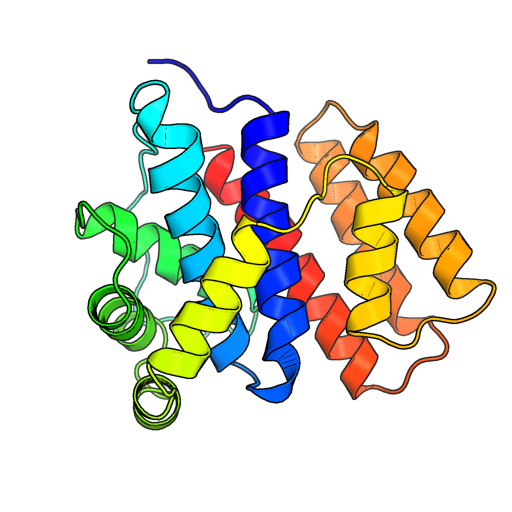1
ATOM 672 N N . THR A 1 88 ? 4.305 -7.836 -14.312 1.00 90.19 88 THR A N 1
ATOM 673 C CA . THR A 1 88 ? 3.831 -9.218 -14.421 1.00 90.19 88 THR A CA 1
ATOM 674 C C . THR A 1 88 ? 3.947 -9.947 -13.090 1.00 90.19 88 THR A C 1
ATOM 676 O O . THR A 1 88 ? 4.838 -9.686 -12.282 1.00 90.19 88 THR A O 1
ATOM 679 N N . TYR A 1 89 ? 3.042 -10.904 -12.873 1.00 90.25 89 TYR A N 1
ATOM 680 C CA . TYR A 1 89 ? 3.031 -11.745 -11.677 1.00 90.25 89 TYR A CA 1
ATOM 681 C C . TYR A 1 89 ? 4.408 -12.383 -11.409 1.00 90.25 89 TYR A C 1
ATOM 683 O O . TYR A 1 89 ? 4.946 -12.252 -10.313 1.00 90.25 89 TYR A O 1
ATOM 691 N N . ASN A 1 90 ? 5.032 -12.987 -12.427 1.00 93.25 90 ASN A N 1
ATOM 692 C CA . ASN A 1 90 ? 6.321 -13.666 -12.269 1.00 93.25 90 ASN A CA 1
ATOM 693 C C . ASN A 1 90 ? 7.458 -12.715 -11.865 1.00 93.25 90 ASN A C 1
ATOM 695 O O . ASN A 1 90 ? 8.267 -13.059 -11.005 1.00 93.25 90 ASN A O 1
ATOM 699 N N . GLU A 1 91 ? 7.535 -11.530 -12.471 1.00 94.62 91 GLU A N 1
ATOM 700 C CA . GLU A 1 91 ? 8.596 -10.554 -12.186 1.00 94.62 91 GLU A CA 1
ATOM 701 C C . GLU A 1 91 ? 8.456 -9.979 -10.771 1.00 94.62 91 GLU A C 1
ATOM 703 O O . GLU A 1 91 ? 9.456 -9.830 -10.059 1.00 94.62 91 GLU A O 1
ATOM 708 N N . ILE A 1 92 ? 7.218 -9.744 -10.320 1.00 94.12 92 ILE A N 1
ATOM 709 C CA . ILE A 1 92 ? 6.946 -9.334 -8.939 1.00 94.12 92 ILE A CA 1
ATOM 710 C C . ILE A 1 92 ? 7.357 -10.434 -7.961 1.00 94.12 92 ILE A C 1
ATOM 712 O O . ILE A 1 92 ? 8.057 -10.135 -6.996 1.00 94.12 92 ILE A O 1
ATOM 716 N N . LEU A 1 93 ? 7.002 -11.701 -8.208 1.00 94.00 93 LEU A N 1
ATOM 717 C CA . LEU A 1 93 ? 7.384 -12.796 -7.308 1.00 94.00 93 LEU A CA 1
ATOM 718 C C . LEU A 1 93 ? 8.901 -12.978 -7.222 1.00 94.00 93 LEU A C 1
ATOM 720 O O . LEU A 1 93 ? 9.441 -13.111 -6.125 1.00 94.00 93 LEU A O 1
ATOM 724 N N . ILE A 1 94 ? 9.608 -12.940 -8.356 1.00 95.25 94 ILE A N 1
ATOM 725 C CA . ILE A 1 94 ? 11.077 -13.011 -8.379 1.00 95.25 94 ILE A CA 1
ATOM 726 C C . ILE A 1 94 ? 11.671 -11.890 -7.524 1.00 95.25 94 ILE A C 1
ATOM 728 O O . ILE A 1 94 ? 12.594 -12.123 -6.742 1.00 95.25 94 ILE A O 1
ATOM 732 N N . THR A 1 95 ? 11.131 -10.681 -7.651 1.00 95.62 95 THR A N 1
ATOM 733 C CA . THR A 1 95 ? 11.587 -9.516 -6.895 1.00 95.62 95 THR A CA 1
ATOM 734 C C . THR A 1 95 ? 11.293 -9.661 -5.401 1.00 95.62 95 THR A C 1
ATOM 736 O O . THR A 1 95 ? 12.194 -9.497 -4.580 1.00 95.62 95 THR A O 1
ATOM 739 N N . ALA A 1 96 ? 10.079 -10.076 -5.041 1.00 94.75 96 ALA A N 1
ATOM 740 C CA . ALA A 1 96 ? 9.662 -10.346 -3.667 1.00 94.75 96 ALA A CA 1
ATOM 741 C C . ALA A 1 96 ? 10.561 -11.389 -2.979 1.00 94.75 96 ALA A C 1
ATOM 743 O O . ALA A 1 96 ? 10.995 -11.191 -1.843 1.00 94.75 96 ALA A O 1
ATOM 744 N N . VAL A 1 97 ? 10.925 -12.465 -3.685 1.00 95.75 97 VAL A N 1
ATOM 745 C CA . VAL A 1 97 ? 11.829 -13.508 -3.170 1.00 95.75 97 VAL A CA 1
ATOM 746 C C . VAL A 1 97 ? 13.260 -12.997 -2.987 1.00 95.75 97 VAL A C 1
ATOM 748 O O . VAL A 1 97 ? 13.948 -13.447 -2.074 1.00 95.75 97 VAL A O 1
ATOM 751 N N . LYS A 1 98 ? 13.727 -12.029 -3.787 1.00 95.88 98 LYS A N 1
ATOM 752 C CA . LYS A 1 98 ? 15.020 -11.366 -3.524 1.00 95.88 98 LYS A CA 1
ATOM 753 C C . LYS A 1 98 ? 14.978 -10.535 -2.232 1.00 95.88 98 LYS A C 1
ATOM 755 O O . LYS A 1 98 ? 15.996 -10.440 -1.548 1.00 95.88 98 LYS A O 1
ATOM 760 N N . VAL A 1 99 ? 13.824 -9.954 -1.889 1.00 95.50 99 VAL A N 1
ATOM 761 C CA . VAL A 1 99 ? 13.628 -9.148 -0.669 1.00 95.50 99 VAL A CA 1
ATOM 762 C C . VAL A 1 99 ? 13.504 -10.021 0.579 1.00 95.50 99 VAL A C 1
ATOM 764 O O . VAL A 1 99 ? 14.217 -9.777 1.554 1.00 95.50 99 VAL A O 1
ATOM 767 N N . ARG A 1 100 ? 12.643 -11.046 0.543 1.00 94.06 100 ARG A N 1
ATOM 768 C CA . ARG A 1 100 ? 12.387 -12.000 1.640 1.00 94.06 100 ARG A CA 1
ATOM 769 C C . ARG A 1 100 ? 12.581 -13.446 1.170 1.00 94.06 100 ARG A C 1
ATOM 771 O O . ARG A 1 100 ? 11.604 -14.178 1.003 1.00 94.06 100 ARG A O 1
ATOM 778 N N . PRO A 1 101 ? 13.833 -13.888 0.952 1.00 95.06 101 PRO A N 1
ATOM 779 C CA . PRO A 1 101 ? 14.111 -15.243 0.472 1.00 95.06 101 PRO A CA 1
ATOM 780 C C . PRO A 1 101 ? 13.675 -16.330 1.462 1.00 95.06 101 PRO A C 1
ATOM 782 O O . PRO A 1 101 ? 13.430 -17.464 1.059 1.00 95.06 101 PRO A O 1
ATOM 785 N N . ASP A 1 102 ? 13.553 -15.993 2.746 1.00 93.69 102 ASP A N 1
ATOM 786 C CA . ASP A 1 102 ? 13.032 -16.874 3.790 1.00 93.69 102 ASP A CA 1
ATOM 787 C C . ASP A 1 102 ? 11.538 -17.201 3.625 1.00 93.69 102 ASP A C 1
ATOM 789 O O . ASP A 1 102 ? 11.107 -18.241 4.111 1.00 93.69 102 ASP A O 1
ATOM 793 N N . LEU A 1 103 ? 10.778 -16.368 2.903 1.00 91.94 103 LEU A N 1
ATOM 794 C CA . LEU A 1 103 ? 9.346 -16.547 2.622 1.00 91.94 103 LEU A CA 1
ATOM 795 C C . LEU A 1 103 ? 9.074 -17.081 1.206 1.00 91.94 103 LEU A C 1
ATOM 797 O O . LEU A 1 103 ? 7.968 -16.949 0.681 1.00 91.94 103 LEU A O 1
ATOM 801 N N . ALA A 1 104 ? 10.085 -17.638 0.532 1.00 94.19 104 ALA A N 1
ATOM 802 C CA . ALA A 1 104 ? 9.962 -18.011 -0.875 1.00 94.19 104 ALA A CA 1
ATOM 803 C C . ALA A 1 104 ? 8.821 -19.007 -1.140 1.00 94.19 104 ALA A C 1
ATOM 805 O O . ALA A 1 104 ? 8.150 -18.905 -2.165 1.00 94.19 104 ALA A O 1
ATOM 806 N N . SER A 1 105 ? 8.577 -19.953 -0.226 1.00 93.06 105 SER A N 1
ATOM 807 C CA . SER A 1 105 ? 7.507 -20.943 -0.394 1.00 93.06 105 SER A CA 1
ATOM 808 C C . SER A 1 105 ? 6.122 -20.301 -0.328 1.00 93.06 105 SER A C 1
ATOM 810 O O . SER A 1 105 ? 5.239 -20.672 -1.095 1.00 93.06 105 SER A O 1
ATOM 812 N N . GLU A 1 106 ? 5.928 -19.355 0.582 1.00 92.50 106 GLU A N 1
ATOM 813 C CA . GLU A 1 106 ? 4.690 -18.607 0.764 1.00 92.50 106 GLU A CA 1
ATOM 814 C C . GLU A 1 106 ? 4.437 -17.689 -0.432 1.00 92.50 106 GLU A C 1
ATOM 816 O O . GLU A 1 106 ? 3.328 -17.654 -0.958 1.00 92.50 106 GLU A O 1
ATOM 821 N N . ILE A 1 107 ? 5.482 -17.007 -0.909 1.00 92.94 107 ILE A N 1
ATOM 822 C CA . ILE A 1 107 ? 5.420 -16.106 -2.066 1.00 92.94 107 ILE A CA 1
ATOM 823 C C . ILE A 1 107 ? 5.082 -16.879 -3.348 1.00 92.94 107 ILE A C 1
ATOM 825 O O . ILE A 1 107 ? 4.192 -16.478 -4.092 1.00 92.94 107 ILE A O 1
ATOM 829 N N . TYR A 1 108 ? 5.731 -18.017 -3.609 1.00 92.25 108 TYR A N 1
ATOM 830 C CA . TYR A 1 108 ? 5.393 -18.853 -4.770 1.00 92.25 108 TYR A CA 1
ATOM 831 C C . TYR A 1 108 ? 4.076 -19.626 -4.610 1.00 92.25 108 TYR A C 1
ATOM 833 O O . TYR A 1 108 ? 3.564 -20.162 -5.590 1.00 92.25 108 TYR A O 1
ATOM 841 N N . GLY A 1 109 ? 3.521 -19.689 -3.398 1.00 91.06 109 GLY A N 1
ATOM 842 C CA . GLY A 1 109 ? 2.226 -20.309 -3.123 1.00 91.06 109 GLY A CA 1
ATOM 843 C C . GLY A 1 109 ? 1.020 -19.450 -3.518 1.00 91.06 109 GLY A C 1
ATOM 844 O O . GLY A 1 109 ? -0.104 -19.950 -3.507 1.00 91.06 109 GLY A O 1
ATOM 845 N N . ILE A 1 110 ? 1.227 -18.176 -3.862 1.00 90.50 110 ILE A N 1
ATOM 846 C CA . ILE A 1 110 ? 0.160 -17.249 -4.255 1.00 90.50 110 ILE A CA 1
ATOM 847 C C . ILE A 1 110 ? -0.414 -17.686 -5.598 1.00 90.50 110 ILE A C 1
ATOM 849 O O . ILE A 1 110 ? 0.329 -17.808 -6.562 1.00 90.50 110 ILE A O 1
ATOM 853 N N . ALA A 1 111 ? -1.725 -17.864 -5.716 1.00 92.56 111 ALA A N 1
ATOM 854 C CA . ALA A 1 111 ? -2.329 -18.167 -7.010 1.00 92.56 111 ALA A CA 1
ATOM 855 C C . ALA A 1 111 ? -2.286 -16.932 -7.938 1.00 92.56 111 ALA A C 1
ATOM 857 O O . ALA A 1 111 ? -2.576 -15.812 -7.510 1.00 92.56 111 ALA A O 1
ATOM 858 N N . GLN A 1 112 ? -1.887 -17.116 -9.202 1.00 93.25 112 GLN A N 1
ATOM 859 C CA . GLN A 1 112 ? -1.709 -16.007 -10.151 1.00 93.25 112 GLN A CA 1
ATOM 860 C C . GLN A 1 112 ? -3.016 -15.252 -10.427 1.00 93.25 112 GLN A C 1
ATOM 862 O O . GLN A 1 112 ? -3.015 -14.027 -10.503 1.00 93.25 112 GLN A O 1
ATOM 867 N N . ASP A 1 113 ? -4.113 -15.982 -10.583 1.00 94.88 113 ASP A N 1
ATOM 868 C CA . ASP A 1 113 ? -5.465 -15.458 -10.767 1.00 94.88 113 ASP A CA 1
ATOM 869 C C . ASP A 1 113 ? -5.900 -14.597 -9.578 1.00 94.88 113 ASP A C 1
ATOM 871 O O . ASP A 1 113 ? -6.322 -13.460 -9.775 1.00 94.88 113 ASP A O 1
ATOM 875 N N . TYR A 1 114 ? -5.691 -15.083 -8.353 1.00 91.81 114 TYR A N 1
ATOM 876 C CA . TYR A 1 114 ? -5.943 -14.302 -7.141 1.00 91.81 114 TYR A CA 1
ATOM 877 C C . TYR A 1 114 ? -5.110 -13.012 -7.103 1.00 91.81 114 TYR A C 1
ATOM 879 O O . TYR A 1 114 ? -5.633 -11.934 -6.836 1.00 91.81 114 TYR A O 1
ATOM 887 N N . PHE A 1 115 ? -3.813 -13.094 -7.410 1.00 92.12 115 PHE A N 1
ATOM 888 C CA . PHE A 1 115 ? -2.938 -11.922 -7.466 1.00 92.12 115 PHE A CA 1
ATOM 889 C C . PHE A 1 115 ? -3.426 -10.891 -8.493 1.00 92.12 115 PHE A C 1
ATOM 891 O O . PHE A 1 115 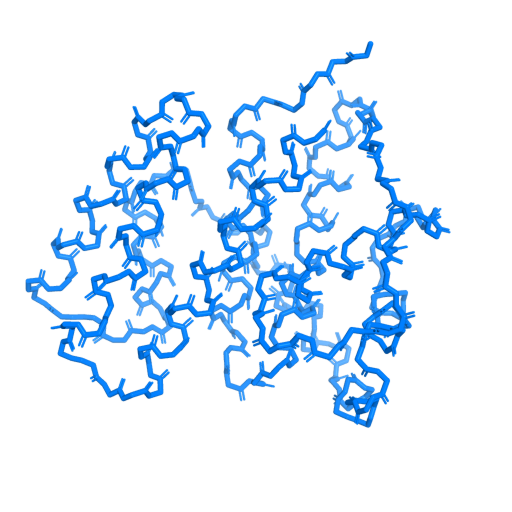? -3.531 -9.707 -8.175 1.00 92.12 115 PHE A O 1
ATOM 898 N N . GLN A 1 116 ? -3.728 -11.333 -9.717 1.00 92.19 116 GLN A N 1
ATOM 899 C CA . GLN A 1 116 ? -4.157 -10.454 -10.805 1.00 92.19 116 GLN A CA 1
ATOM 900 C C . GLN A 1 116 ? -5.492 -9.784 -10.486 1.00 92.19 116 GLN A C 1
ATOM 902 O O . GLN A 1 116 ? -5.594 -8.567 -10.617 1.00 92.19 116 GLN A O 1
ATOM 907 N N . GLU A 1 117 ? -6.469 -10.546 -9.989 1.00 93.06 117 GLU A N 1
ATOM 908 C CA .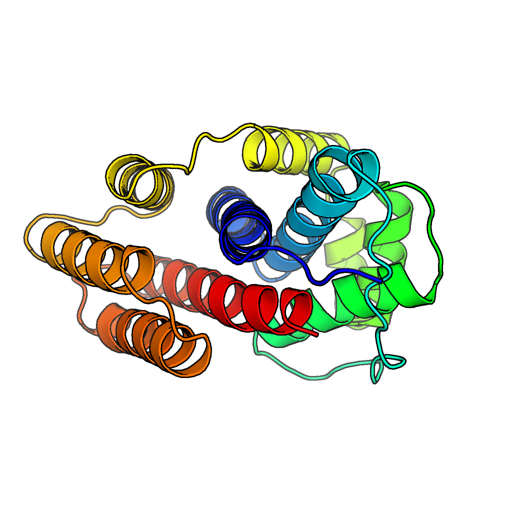 GLU A 1 117 ? -7.769 -10.020 -9.566 1.00 93.06 117 GLU A CA 1
ATOM 909 C C . GLU A 1 117 ? -7.599 -8.889 -8.543 1.00 93.06 117 GLU A C 1
ATOM 911 O O . GLU A 1 117 ? -8.157 -7.805 -8.710 1.00 93.06 117 GLU A O 1
ATOM 916 N N . LYS A 1 118 ? -6.787 -9.105 -7.502 1.00 92.38 118 LYS A N 1
ATOM 917 C CA . LYS A 1 118 ? -6.596 -8.120 -6.428 1.00 92.38 118 LYS A CA 1
ATOM 918 C C . LYS A 1 118 ? -5.866 -6.867 -6.898 1.00 92.38 118 LYS A C 1
ATOM 920 O O . LYS A 1 118 ? -6.263 -5.766 -6.518 1.00 92.38 118 LYS A O 1
ATOM 925 N N . VAL A 1 119 ? -4.848 -7.017 -7.747 1.00 92.56 119 VAL A N 1
ATOM 926 C CA . VAL A 1 119 ? -4.151 -5.877 -8.364 1.00 92.56 119 VAL A CA 1
ATOM 927 C C . VAL A 1 119 ? -5.116 -5.066 -9.229 1.00 92.56 119 VAL A C 1
ATOM 929 O O . VAL A 1 119 ? -5.196 -3.849 -9.070 1.00 92.56 119 VAL A O 1
ATOM 932 N N . GLU A 1 120 ? -5.889 -5.720 -10.098 1.00 91.62 120 GLU A N 1
ATOM 933 C CA . GLU A 1 120 ? -6.857 -5.055 -10.979 1.00 91.62 120 GLU A CA 1
ATOM 934 C C . GLU A 1 120 ? -7.954 -4.329 -10.193 1.00 91.62 120 GLU A C 1
ATOM 936 O O . GLU A 1 120 ? -8.263 -3.172 -10.489 1.00 91.62 120 GLU A O 1
ATOM 941 N N . MET A 1 121 ? -8.505 -4.966 -9.157 1.00 90.31 121 MET A N 1
ATOM 942 C CA . MET A 1 121 ? -9.488 -4.345 -8.267 1.00 90.31 121 MET A CA 1
ATOM 943 C C . MET A 1 121 ? -8.932 -3.095 -7.581 1.00 90.31 121 MET A C 1
ATOM 945 O O . MET A 1 121 ? -9.640 -2.091 -7.477 1.00 90.31 121 MET A O 1
ATOM 949 N N . ALA A 1 122 ? -7.682 -3.142 -7.113 1.00 90.44 122 ALA A N 1
ATOM 950 C CA . ALA A 1 122 ? -7.056 -2.024 -6.420 1.00 90.44 122 ALA A CA 1
ATOM 951 C C . ALA A 1 122 ? -6.845 -0.819 -7.347 1.00 90.44 122 ALA A C 1
ATOM 953 O O . ALA A 1 122 ? -7.254 0.289 -7.002 1.00 90.44 122 ALA A O 1
ATOM 954 N N . ILE A 1 123 ? -6.292 -1.027 -8.548 1.00 89.56 123 ILE A N 1
ATOM 955 C CA . ILE A 1 123 ? -6.018 0.073 -9.494 1.00 89.56 123 ILE A CA 1
ATOM 956 C C . ILE A 1 123 ? -7.285 0.677 -10.119 1.00 89.56 123 ILE A C 1
ATOM 958 O O . ILE A 1 123 ? -7.237 1.780 -10.661 1.00 89.56 123 ILE A O 1
ATOM 962 N N . GLN A 1 124 ? -8.413 -0.040 -10.081 1.00 88.00 124 GLN A N 1
ATOM 963 C CA . GLN A 1 124 ? -9.712 0.444 -10.563 1.00 88.00 124 GLN A CA 1
ATOM 964 C C . GLN A 1 124 ? -10.532 1.153 -9.477 1.00 88.00 124 GLN A C 1
ATOM 966 O O . GLN A 1 124 ? -11.555 1.769 -9.792 1.00 88.00 124 GLN A O 1
ATOM 971 N N . LYS A 1 125 ? -10.128 1.066 -8.203 1.00 87.44 125 LYS A N 1
ATOM 972 C CA . LYS A 1 125 ? -10.881 1.659 -7.096 1.00 87.44 125 LYS A CA 1
ATOM 973 C C . LYS A 1 125 ? -10.822 3.187 -7.196 1.00 87.44 125 LYS A C 1
ATOM 975 O O . LYS A 1 125 ? -9.750 3.779 -7.273 1.00 87.44 125 LYS A O 1
ATOM 980 N N . ASN A 1 126 ? -11.987 3.837 -7.183 1.00 83.81 126 ASN A N 1
ATOM 981 C CA . ASN A 1 126 ? -12.046 5.290 -7.067 1.00 83.81 126 ASN A CA 1
ATOM 982 C C . ASN A 1 126 ? -11.641 5.684 -5.643 1.00 83.81 126 ASN A C 1
ATOM 984 O O . ASN A 1 126 ? -12.291 5.255 -4.697 1.00 83.81 126 ASN A O 1
ATOM 988 N N . LEU A 1 127 ? -10.577 6.473 -5.505 1.00 88.00 127 LEU A N 1
ATOM 989 C CA . LEU A 1 127 ? -10.026 6.928 -4.222 1.00 88.00 127 LEU A CA 1
ATOM 990 C C . LEU A 1 127 ? -9.827 8.450 -4.218 1.00 88.00 127 LEU A C 1
ATOM 992 O O . LEU A 1 127 ? -8.955 8.974 -3.528 1.00 88.00 127 LEU A O 1
ATOM 996 N N . VAL A 1 128 ? -10.614 9.170 -5.023 1.00 85.31 128 VAL A N 1
ATOM 997 C CA . VAL A 1 128 ? -10.486 10.626 -5.167 1.00 85.31 128 VAL A CA 1
ATOM 998 C C . VAL A 1 128 ? -10.928 11.343 -3.894 1.00 85.31 128 VAL A C 1
ATOM 1000 O O . VAL A 1 128 ? -10.266 12.287 -3.473 1.00 85.31 128 VAL A O 1
ATOM 1003 N N . SER A 1 129 ? -12.013 10.901 -3.254 1.00 91.69 129 SER A N 1
ATOM 1004 C CA . SER A 1 129 ? -12.550 11.566 -2.063 1.00 91.69 129 SER A CA 1
ATOM 1005 C C . SER A 1 129 ? -12.127 10.896 -0.753 1.00 91.69 129 SER A C 1
ATOM 1007 O O . SER A 1 129 ? -11.770 9.717 -0.711 1.00 91.69 129 SER A O 1
ATOM 1009 N N . VAL A 1 130 ? -12.200 11.650 0.347 1.00 94.44 130 VAL A N 1
ATOM 1010 C CA . VAL A 1 130 ? -12.034 11.106 1.706 1.00 94.44 130 VAL A CA 1
ATOM 1011 C C . VAL A 1 130 ? -13.090 10.040 2.007 1.00 94.44 130 VAL A C 1
ATOM 1013 O O . VAL A 1 130 ? -12.751 9.005 2.576 1.00 94.44 130 VAL A O 1
ATOM 1016 N N . ASP A 1 131 ? -14.338 10.247 1.578 1.00 94.81 131 ASP A N 1
ATOM 1017 C CA . ASP A 1 131 ? -15.415 9.261 1.725 1.00 94.81 131 ASP A CA 1
ATOM 1018 C C . ASP A 1 131 ? -15.060 7.931 1.049 1.00 94.81 131 ASP A C 1
ATOM 1020 O O . ASP A 1 131 ? -15.216 6.865 1.645 1.00 94.81 131 ASP A O 1
ATOM 1024 N N . ASP A 1 132 ? -14.523 7.980 -0.173 1.00 93.06 132 ASP A N 1
ATOM 1025 C CA . ASP A 1 132 ? -14.107 6.781 -0.904 1.00 93.06 132 ASP A CA 1
ATOM 1026 C C . ASP A 1 132 ? -12.978 6.030 -0.178 1.00 93.06 132 ASP A C 1
ATOM 1028 O O . ASP A 1 132 ? -13.020 4.803 -0.053 1.00 93.06 132 ASP A O 1
ATOM 1032 N N . LYS A 1 133 ? -11.992 6.765 0.356 1.00 93.00 133 LYS A N 1
ATOM 1033 C CA . LYS A 1 133 ? -10.879 6.205 1.145 1.00 93.00 133 LYS A CA 1
ATOM 1034 C C . LYS A 1 133 ? -11.386 5.540 2.428 1.00 93.00 133 LYS A C 1
ATOM 1036 O O . LYS A 1 133 ? -10.964 4.432 2.756 1.00 93.00 133 LYS A O 1
ATOM 1041 N N . VAL A 1 134 ? -12.322 6.178 3.134 1.00 94.56 134 VAL A N 1
ATOM 1042 C CA . VAL A 1 134 ? -12.958 5.604 4.330 1.00 94.56 134 VAL A CA 1
ATOM 1043 C C . VAL A 1 134 ? -13.743 4.345 3.977 1.00 94.56 134 VAL A C 1
ATOM 1045 O O . VAL A 1 134 ? -13.578 3.330 4.649 1.00 94.56 134 VAL A O 1
ATOM 1048 N N . ASN A 1 135 ? -14.536 4.362 2.907 1.00 92.19 135 ASN A N 1
ATOM 1049 C CA . ASN A 1 135 ? -15.291 3.188 2.466 1.00 92.19 135 ASN A CA 1
ATOM 1050 C C . ASN A 1 135 ? -14.366 2.016 2.111 1.00 92.19 135 ASN A C 1
ATOM 1052 O O . ASN A 1 135 ? -14.633 0.887 2.511 1.00 92.19 135 ASN A O 1
ATOM 1056 N N . ALA A 1 136 ? -13.238 2.279 1.446 1.00 90.81 136 ALA A N 1
ATOM 1057 C CA . ALA A 1 136 ? -12.248 1.246 1.153 1.00 90.81 136 ALA A CA 1
ATOM 1058 C C . ALA A 1 136 ? -11.666 0.599 2.424 1.00 90.81 136 ALA A C 1
ATOM 1060 O O . ALA A 1 136 ? -11.434 -0.608 2.440 1.00 90.81 136 ALA A O 1
ATOM 1061 N N . ILE A 1 137 ? -11.470 1.379 3.492 1.00 93.62 137 ILE A N 1
ATOM 1062 C CA . ILE A 1 137 ? -11.058 0.857 4.801 1.00 93.62 137 ILE A CA 1
ATOM 1063 C C . ILE A 1 137 ? -12.179 0.023 5.431 1.00 93.62 137 ILE A C 1
ATOM 1065 O O . ILE A 1 137 ? -11.913 -1.064 5.940 1.00 93.62 137 ILE A O 1
ATOM 1069 N N . LEU A 1 138 ? -13.424 0.504 5.384 1.00 93.12 138 LEU A N 1
ATOM 1070 C CA . LEU A 1 138 ? -14.586 -0.177 5.968 1.00 93.12 138 LEU A CA 1
ATOM 1071 C C . LEU A 1 138 ? -14.916 -1.511 5.289 1.00 93.12 138 LEU A C 1
ATOM 1073 O O . LEU A 1 138 ? -15.433 -2.410 5.952 1.00 93.12 138 LEU A O 1
ATOM 1077 N N . ASP A 1 139 ? -14.587 -1.659 4.005 1.00 89.69 139 ASP A N 1
ATOM 1078 C CA . ASP A 1 139 ? -14.724 -2.925 3.275 1.00 89.69 139 ASP A CA 1
ATOM 1079 C C . ASP A 1 139 ? -13.812 -4.030 3.841 1.00 89.69 139 ASP A C 1
ATOM 1081 O O . ASP A 1 139 ? -14.131 -5.213 3.716 1.00 89.69 139 ASP A O 1
ATOM 1085 N N . ALA A 1 140 ? -12.684 -3.659 4.456 1.00 87.88 140 ALA A N 1
ATOM 1086 C CA . ALA A 1 140 ? -11.684 -4.593 4.974 1.00 87.88 140 ALA A CA 1
ATOM 1087 C C . ALA A 1 140 ? -11.678 -4.692 6.506 1.00 87.88 140 ALA A C 1
ATOM 1089 O O . ALA A 1 140 ? -11.389 -5.753 7.058 1.00 87.88 140 ALA A O 1
ATOM 1090 N N . VAL A 1 141 ? -11.984 -3.595 7.205 1.00 92.12 141 VAL A N 1
ATOM 1091 C CA . VAL A 1 141 ? -11.852 -3.489 8.660 1.00 92.12 141 VAL A CA 1
ATOM 1092 C C . VAL A 1 141 ? -13.136 -2.929 9.280 1.00 92.12 141 VAL A C 1
ATOM 1094 O O . VAL A 1 141 ? -13.572 -1.836 8.914 1.00 92.12 141 VAL A O 1
ATOM 1097 N N . PRO A 1 142 ? -13.738 -3.613 10.274 1.00 92.75 142 PRO A N 1
ATOM 1098 C CA . PRO A 1 142 ? -15.047 -3.250 10.812 1.00 92.75 142 PRO A CA 1
ATOM 1099 C C . PRO A 1 142 ? -14.977 -2.104 11.842 1.00 92.75 142 PRO A C 1
ATOM 1101 O O . PRO A 1 142 ? -15.381 -2.275 12.997 1.00 92.75 142 PRO A O 1
ATOM 1104 N N . LEU A 1 143 ? -14.486 -0.925 11.440 1.00 93.12 143 LEU A N 1
ATOM 1105 C CA . LEU A 1 143 ? -14.525 0.296 12.259 1.00 93.12 143 LEU A CA 1
ATOM 1106 C C . LEU A 1 143 ? -15.975 0.687 12.581 1.00 93.12 143 LEU A C 1
ATOM 1108 O O . LEU A 1 143 ? -16.887 0.471 11.781 1.00 93.12 143 LEU A O 1
ATOM 1112 N N . LYS A 1 144 ? -16.213 1.264 13.768 1.00 90.69 144 LYS A N 1
ATOM 1113 C CA . LYS A 1 144 ? -17.560 1.651 14.223 1.00 90.69 144 LYS A CA 1
ATOM 1114 C C . LYS A 1 144 ? -17.555 2.966 14.991 1.00 90.69 144 LYS A C 1
ATOM 1116 O O . LYS A 1 144 ? -16.642 3.240 15.767 1.00 90.69 144 LYS A O 1
ATOM 1121 N N . GLY A 1 145 ? -18.642 3.726 14.844 1.00 91.69 145 GLY A N 1
ATOM 1122 C CA . GLY A 1 145 ? -18.918 4.924 15.639 1.00 91.69 145 GLY A CA 1
ATOM 1123 C C . GLY A 1 145 ? -17.759 5.920 15.618 1.00 91.69 145 GLY A C 1
ATOM 1124 O O . GLY A 1 145 ? -17.255 6.258 14.553 1.00 91.69 145 GLY A O 1
ATOM 1125 N N . VAL A 1 146 ? -17.307 6.327 16.808 1.00 94.12 146 VAL A N 1
ATOM 1126 C CA . VAL A 1 146 ? -16.263 7.349 16.994 1.00 94.12 146 VAL A CA 1
ATOM 1127 C C . VAL A 1 146 ? -14.939 7.035 16.284 1.00 94.12 146 VAL A C 1
ATOM 1129 O O . VAL A 1 146 ? -14.186 7.952 15.970 1.00 94.12 146 VAL A O 1
ATOM 1132 N N . ASP A 1 147 ? -14.632 5.762 16.023 1.00 95.06 147 ASP A N 1
ATOM 1133 C CA . ASP A 1 147 ? -13.395 5.399 15.327 1.00 95.06 147 ASP A CA 1
ATOM 1134 C C . ASP A 1 147 ? -13.471 5.724 13.828 1.00 95.06 147 ASP A C 1
ATOM 1136 O O . ASP A 1 147 ? -12.470 6.144 13.252 1.00 95.06 147 ASP A O 1
ATOM 1140 N N . ILE A 1 148 ? -14.661 5.636 13.217 1.00 95.75 148 ILE A N 1
ATOM 1141 C CA . ILE A 1 148 ? -14.883 6.087 11.833 1.00 95.75 148 ILE A CA 1
ATOM 1142 C C . ILE A 1 148 ? -14.678 7.600 11.752 1.00 95.75 148 ILE A C 1
ATOM 1144 O O . ILE A 1 148 ? -13.935 8.066 10.893 1.00 95.75 148 ILE A O 1
ATOM 1148 N N . ASP A 1 149 ? -15.269 8.356 12.684 1.00 95.06 149 ASP A N 1
ATOM 1149 C CA . ASP A 1 149 ? -15.155 9.820 12.713 1.00 95.06 149 ASP A CA 1
ATOM 1150 C C . ASP A 1 149 ? -13.693 10.268 12.847 1.00 95.06 149 ASP A C 1
ATOM 1152 O O . ASP A 1 149 ? -13.248 11.186 12.158 1.00 95.06 149 ASP A O 1
ATOM 1156 N N . LYS A 1 150 ? -12.919 9.590 13.703 1.00 95.25 150 LYS A N 1
ATOM 1157 C CA . LYS A 1 150 ? -11.482 9.837 13.876 1.00 95.25 150 LYS A CA 1
ATOM 1158 C C . LYS A 1 150 ? -10.687 9.576 12.595 1.00 95.25 150 LYS A C 1
ATOM 1160 O O . LYS A 1 150 ? -9.849 10.398 12.226 1.00 95.25 150 LYS A O 1
ATOM 1165 N N . VAL A 1 151 ? -10.933 8.444 11.928 1.00 95.06 151 VAL A N 1
ATOM 1166 C CA . VAL A 1 151 ? -10.269 8.104 10.659 1.00 95.06 151 VAL A CA 1
ATOM 1167 C C . VAL A 1 151 ? -10.640 9.119 9.581 1.00 95.06 151 VAL A C 1
ATOM 1169 O O . VAL A 1 151 ? -9.750 9.656 8.930 1.00 95.06 151 VAL A O 1
ATOM 1172 N N . TYR A 1 152 ? -11.923 9.457 9.449 1.00 96.62 152 TYR A N 1
ATOM 1173 C CA . TYR A 1 152 ? -12.401 10.460 8.499 1.00 96.62 152 TYR A CA 1
ATOM 1174 C C . TYR A 1 152 ? -11.732 11.825 8.719 1.00 96.62 152 TYR A C 1
ATOM 1176 O O . TYR A 1 152 ? -11.245 12.445 7.772 1.00 96.62 152 TYR A O 1
ATOM 1184 N N . GLN A 1 153 ? -11.663 12.293 9.970 1.00 96.00 153 GLN A N 1
ATOM 1185 C CA . GLN A 1 153 ? -11.024 13.567 10.311 1.00 96.00 153 GLN A CA 1
ATOM 1186 C C . GLN A 1 153 ? -9.542 13.580 9.936 1.00 96.00 153 GLN A C 1
ATOM 1188 O O . GLN A 1 153 ? -9.084 14.530 9.306 1.00 96.00 153 GLN A O 1
ATOM 1193 N N . LEU A 1 154 ? -8.794 12.528 10.274 1.00 94.88 154 LEU A N 1
ATOM 1194 C CA . LEU A 1 154 ? -7.371 12.453 9.941 1.00 94.88 154 LEU A CA 1
ATOM 1195 C C . LEU A 1 154 ? -7.128 12.323 8.440 1.00 94.88 154 LEU A C 1
ATOM 1197 O O . LEU A 1 154 ? -6.227 12.977 7.925 1.00 94.88 154 LEU A O 1
ATOM 1201 N N . LEU A 1 155 ? -7.947 11.553 7.725 1.00 94.94 155 LEU A N 1
ATOM 1202 C CA . LEU A 1 155 ? -7.862 11.484 6.268 1.00 94.94 155 LEU A CA 1
ATOM 1203 C C . LEU A 1 155 ? -8.198 12.827 5.623 1.00 94.94 155 LEU A C 1
ATOM 1205 O O . LEU A 1 155 ? -7.529 13.204 4.673 1.00 94.94 155 LEU A O 1
ATOM 1209 N N . THR A 1 156 ? -9.147 13.589 6.173 1.00 95.88 156 THR A N 1
ATOM 1210 C CA . THR A 1 156 ? -9.418 14.966 5.729 1.00 95.88 156 THR A CA 1
ATOM 1211 C C . THR A 1 156 ? -8.207 15.870 5.945 1.00 95.88 156 THR A C 1
ATOM 1213 O O . THR A 1 156 ? -7.890 16.683 5.081 1.00 95.88 156 THR A O 1
ATOM 1216 N N . VAL A 1 157 ? -7.512 15.746 7.078 1.00 94.94 157 VAL A N 1
ATOM 1217 C CA . VAL A 1 157 ? -6.278 16.506 7.326 1.00 94.94 157 VAL A CA 1
ATOM 1218 C C . VAL A 1 157 ? -5.202 16.123 6.308 1.00 94.94 157 VAL A C 1
ATOM 1220 O O . VAL A 1 157 ? -4.650 17.012 5.668 1.00 94.94 157 VAL A O 1
ATOM 1223 N N . ILE A 1 158 ? -4.957 14.825 6.104 1.00 92.31 158 ILE A N 1
ATOM 1224 C CA . ILE A 1 158 ? -3.991 14.303 5.122 1.00 92.31 158 ILE A CA 1
ATOM 1225 C C . ILE A 1 158 ? -4.308 14.830 3.713 1.00 92.31 158 ILE A C 1
ATOM 1227 O O . ILE A 1 158 ? -3.430 15.380 3.057 1.00 92.31 158 ILE A O 1
ATOM 1231 N N . ASP A 1 159 ? -5.567 14.744 3.277 1.00 90.81 159 ASP A N 1
ATOM 1232 C CA . ASP A 1 159 ? -6.020 15.179 1.946 1.00 90.81 159 ASP A CA 1
ATOM 1233 C C . ASP A 1 159 ? -5.773 16.679 1.701 1.00 90.81 159 ASP A C 1
ATOM 1235 O O . ASP A 1 159 ? -5.421 17.095 0.600 1.00 90.81 159 ASP A O 1
ATOM 1239 N N . ASN A 1 160 ? -5.851 17.496 2.754 1.00 90.94 160 ASN A N 1
ATOM 1240 C CA . ASN A 1 160 ? -5.615 18.940 2.691 1.00 90.94 160 ASN A CA 1
ATOM 1241 C C . ASN A 1 160 ? -4.168 19.360 3.024 1.00 90.94 160 ASN A C 1
ATOM 1243 O O . ASN A 1 160 ? -3.903 20.555 3.143 1.00 90.94 160 ASN A O 1
ATOM 1247 N N . THR A 1 161 ? -3.234 18.420 3.200 1.00 90.56 161 THR A N 1
ATOM 1248 C CA . THR A 1 161 ? -1.845 18.729 3.585 1.00 90.56 161 THR A CA 1
ATOM 1249 C C . THR A 1 161 ? -0.932 18.841 2.366 1.00 90.56 161 THR A C 1
ATOM 1251 O O . THR A 1 161 ? -0.572 17.828 1.786 1.00 90.56 161 THR A O 1
ATOM 1254 N N . ASP A 1 162 ? -0.527 20.056 1.988 1.00 86.06 162 ASP A N 1
ATOM 1255 C CA . ASP A 1 162 ? 0.307 20.292 0.793 1.00 86.06 162 ASP A CA 1
ATOM 1256 C C . ASP A 1 162 ? 1.798 19.973 0.961 1.00 86.06 162 ASP A C 1
ATOM 1258 O O . ASP A 1 162 ? 2.485 19.762 -0.038 1.00 86.06 162 ASP A O 1
ATOM 1262 N N . ASP A 1 163 ? 2.299 19.968 2.195 1.00 89.00 163 ASP A N 1
ATOM 1263 C CA . ASP A 1 163 ? 3.704 19.711 2.502 1.00 89.00 163 ASP A CA 1
ATOM 1264 C C . ASP A 1 163 ? 3.962 18.215 2.756 1.00 89.00 163 ASP A C 1
ATOM 1266 O O . ASP A 1 163 ? 3.243 17.570 3.521 1.00 89.00 163 ASP A O 1
ATOM 1270 N N . ASP A 1 164 ? 4.995 17.658 2.115 1.00 86.06 164 ASP A N 1
ATOM 1271 C CA . ASP A 1 164 ? 5.311 16.223 2.171 1.00 86.06 164 ASP A CA 1
ATOM 1272 C C . ASP A 1 164 ? 5.715 15.753 3.585 1.00 86.06 164 ASP A C 1
ATOM 1274 O O . ASP A 1 164 ? 5.423 14.609 3.953 1.00 86.06 164 ASP A O 1
ATOM 1278 N N . ASP A 1 165 ? 6.366 16.600 4.390 1.00 89.12 165 ASP A N 1
ATOM 1279 C CA . ASP A 1 165 ? 6.792 16.255 5.753 1.00 89.12 165 ASP A CA 1
ATOM 1280 C C . ASP A 1 165 ? 5.601 16.294 6.721 1.00 89.12 165 ASP A C 1
ATOM 1282 O O . ASP A 1 165 ? 5.416 15.384 7.547 1.00 89.12 165 ASP A O 1
ATOM 1286 N N . ASP A 1 166 ? 4.739 17.303 6.586 1.00 91.69 166 ASP A N 1
ATOM 1287 C CA . ASP A 1 166 ? 3.479 17.380 7.326 1.00 91.69 166 ASP A CA 1
ATOM 1288 C C . ASP A 1 166 ? 2.558 16.209 6.957 1.00 91.69 166 ASP A C 1
ATOM 1290 O O . ASP A 1 166 ? 1.938 15.599 7.835 1.00 91.69 166 ASP A O 1
ATOM 1294 N N . TRP A 1 167 ? 2.500 15.830 5.677 1.00 91.06 167 TRP A N 1
ATOM 1295 C CA . TRP A 1 167 ? 1.686 14.709 5.206 1.00 91.06 167 TRP A CA 1
ATOM 1296 C C . TRP A 1 167 ? 2.128 13.405 5.871 1.00 91.06 167 TRP A C 1
ATOM 1298 O O . TRP A 1 167 ? 1.314 12.679 6.452 1.00 91.06 167 TRP A O 1
ATOM 1308 N N . GLN A 1 168 ? 3.437 13.138 5.886 1.00 90.00 168 GLN A N 1
ATOM 1309 C CA . GLN A 1 168 ? 4.005 11.965 6.554 1.00 90.00 168 GLN A CA 1
ATOM 1310 C C . GLN A 1 168 ? 3.745 11.978 8.062 1.00 90.00 168 GLN A C 1
ATOM 1312 O O . GLN A 1 168 ? 3.456 10.929 8.648 1.00 90.00 168 GLN A O 1
ATOM 1317 N N . THR A 1 169 ? 3.820 13.152 8.690 1.00 93.81 169 THR A N 1
ATOM 1318 C CA . THR A 1 169 ? 3.495 13.335 10.109 1.00 93.81 169 THR A CA 1
ATOM 1319 C C . THR A 1 169 ? 2.026 13.007 10.379 1.00 93.81 169 THR A C 1
ATOM 1321 O O . THR A 1 169 ? 1.715 12.285 11.328 1.00 93.81 169 THR A O 1
ATOM 1324 N N . ASN A 1 170 ? 1.114 13.447 9.514 1.00 94.44 170 ASN A N 1
ATOM 1325 C CA . AS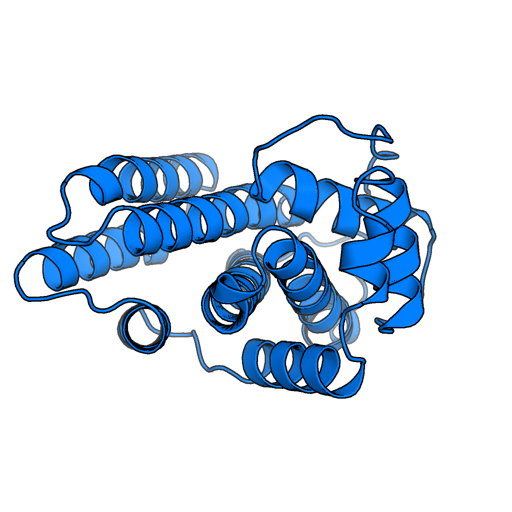N A 1 170 ? -0.315 13.175 9.644 1.00 94.44 170 ASN A CA 1
ATOM 1326 C C . ASN A 1 170 ? -0.654 11.691 9.441 1.00 94.44 170 ASN A C 1
ATOM 1328 O O . ASN A 1 170 ? -1.438 11.136 10.217 1.00 94.44 170 ASN A O 1
ATOM 1332 N N . VAL A 1 171 ? -0.006 11.001 8.497 1.00 93.94 171 VAL A N 1
ATOM 1333 C CA . VAL A 1 171 ? -0.123 9.535 8.374 1.00 93.94 171 VAL A CA 1
ATOM 1334 C C . VAL A 1 171 ? 0.458 8.825 9.600 1.00 93.94 171 VAL A C 1
ATOM 1336 O O . VAL A 1 171 ? -0.129 7.868 10.104 1.00 93.94 171 VAL A O 1
ATOM 1339 N N . GLN A 1 172 ? 1.573 9.308 10.152 1.00 95.06 172 GLN A N 1
ATOM 1340 C CA . GLN A 1 172 ? 2.144 8.749 11.379 1.00 95.06 172 GLN A CA 1
ATOM 1341 C C . GLN A 1 172 ? 1.210 8.911 12.588 1.00 95.06 172 GLN A C 1
ATOM 1343 O O . GLN A 1 172 ? 1.101 7.984 13.397 1.00 95.06 172 GLN A O 1
ATOM 1348 N N . ASN A 1 173 ? 0.511 10.044 12.692 1.00 95.69 173 ASN A N 1
ATOM 1349 C CA . ASN A 1 173 ? -0.516 10.280 13.708 1.00 95.69 173 ASN A CA 1
ATOM 1350 C C . ASN A 1 173 ? -1.696 9.310 13.548 1.00 95.69 173 ASN A C 1
ATOM 1352 O O . ASN A 1 173 ? -2.188 8.773 14.541 1.00 95.69 173 ASN A O 1
ATOM 1356 N N . LEU A 1 174 ? -2.110 9.023 12.308 1.00 94.88 174 LEU A N 1
ATOM 1357 C CA . LEU A 1 174 ? -3.133 8.017 12.015 1.00 94.88 174 LEU A CA 1
ATOM 1358 C C . LEU A 1 174 ? -2.712 6.619 12.477 1.00 94.88 174 LEU A C 1
ATOM 1360 O O . LEU A 1 174 ? -3.477 5.969 13.186 1.00 94.88 174 LEU A O 1
ATOM 1364 N N . ILE A 1 175 ? -1.479 6.195 12.179 1.00 95.12 175 ILE A N 1
ATOM 1365 C CA . ILE A 1 175 ? -0.920 4.918 12.660 1.00 95.12 175 ILE A CA 1
ATOM 1366 C C . ILE A 1 175 ? -0.948 4.845 14.194 1.00 95.12 175 ILE A C 1
ATOM 1368 O O . ILE A 1 175 ? -1.380 3.844 14.764 1.00 95.12 175 ILE A O 1
ATOM 1372 N N . GLN A 1 176 ? -0.522 5.912 14.878 1.00 96.31 176 GLN A N 1
ATOM 1373 C CA . GLN A 1 176 ? -0.472 5.965 16.345 1.00 96.31 176 GLN A CA 1
ATOM 1374 C C . GLN A 1 176 ? -1.855 5.957 17.007 1.00 96.31 176 GLN A C 1
ATOM 1376 O O . GLN A 1 176 ? -1.965 5.609 18.184 1.00 96.31 176 GLN A O 1
ATOM 1381 N N . LEU A 1 177 ? -2.910 6.315 16.272 1.00 95.50 177 LEU A N 1
ATOM 1382 C CA . LEU A 1 177 ? -4.278 6.307 16.778 1.00 95.50 177 LEU A CA 1
ATOM 1383 C C . LEU A 1 177 ? -4.914 4.910 16.750 1.00 95.50 177 LEU A C 1
ATOM 1385 O O . LEU A 1 177 ? -5.731 4.607 17.626 1.00 95.50 177 LEU A O 1
ATOM 1389 N N . VAL A 1 178 ? -4.519 4.049 15.804 1.00 96.38 178 VAL A N 1
ATOM 1390 C CA . VAL A 1 178 ? -5.098 2.705 15.607 1.00 96.38 178 VAL A CA 1
ATOM 1391 C C . VAL A 1 178 ? -5.151 1.853 16.887 1.00 96.38 178 VAL A C 1
ATOM 1393 O O . VAL A 1 178 ? -6.196 1.246 17.142 1.00 96.38 178 VAL A O 1
ATOM 1396 N N . PRO A 1 179 ? -4.118 1.814 17.758 1.00 96.44 179 PRO A N 1
ATOM 1397 C CA . PRO A 1 179 ? -4.171 1.042 19.002 1.00 96.44 179 PRO A CA 1
ATOM 1398 C C . PRO A 1 179 ? -5.350 1.396 19.923 1.00 96.44 179 PRO A C 1
ATOM 1400 O O . PRO A 1 179 ? -5.811 0.536 20.680 1.00 96.44 179 PRO A O 1
ATOM 1403 N N . SER A 1 180 ? -5.852 2.637 19.841 1.00 95.31 180 SER A N 1
ATOM 1404 C CA . SER A 1 180 ? -6.984 3.137 20.633 1.00 95.31 180 SER A CA 1
ATOM 1405 C C . SER A 1 180 ? -8.361 2.743 20.091 1.00 95.31 180 SER A C 1
ATOM 1407 O O . SER A 1 180 ? -9.355 2.943 20.789 1.00 95.31 180 SER A O 1
ATOM 1409 N N . PHE A 1 181 ? -8.437 2.200 18.872 1.00 96.38 181 PHE A N 1
ATOM 1410 C CA . PHE A 1 181 ? -9.703 1.805 18.260 1.00 96.38 181 PHE A CA 1
ATOM 1411 C C . PHE A 1 181 ? -10.297 0.568 18.932 1.00 96.38 181 PHE A C 1
ATOM 1413 O O . PHE A 1 181 ? -9.587 -0.320 19.423 1.00 96.38 181 PHE A O 1
ATOM 1420 N N . ASN A 1 182 ? -11.623 0.487 18.912 1.00 94.69 182 ASN A N 1
ATOM 1421 C CA . ASN A 1 182 ? -12.395 -0.649 19.394 1.00 94.69 182 ASN A CA 1
ATOM 1422 C C . ASN A 1 182 ? -12.434 -1.776 18.346 1.00 94.69 182 ASN A C 1
ATOM 1424 O O . ASN A 1 182 ? -13.488 -2.157 17.837 1.00 94.69 182 ASN A O 1
ATOM 1428 N N . LEU A 1 183 ? -11.249 -2.281 18.019 1.00 94.94 183 LEU A N 1
ATOM 1429 C CA . LEU A 1 183 ? -10.992 -3.374 17.087 1.00 94.94 183 LEU A CA 1
ATOM 1430 C C . LEU A 1 183 ? -10.261 -4.514 17.803 1.00 94.94 183 LEU A C 1
ATOM 1432 O O . LEU A 1 183 ? -9.620 -4.298 18.838 1.00 94.94 183 LEU A O 1
ATOM 1436 N N . ASN A 1 184 ? -10.326 -5.720 17.239 1.00 94.50 184 ASN A N 1
ATOM 1437 C CA . ASN A 1 184 ? -9.445 -6.805 17.669 1.00 94.50 184 ASN A CA 1
ATOM 1438 C C . ASN A 1 184 ? -7.993 -6.536 17.211 1.00 94.50 184 ASN A C 1
ATOM 1440 O O . ASN A 1 184 ? -7.743 -5.680 16.361 1.00 94.50 184 ASN A O 1
ATOM 1444 N N . ASP A 1 185 ? -7.031 -7.265 17.777 1.00 94.75 185 ASP A N 1
ATOM 1445 C CA . ASP A 1 185 ? -5.608 -7.037 17.495 1.00 94.75 185 ASP A CA 1
ATOM 1446 C C . ASP A 1 185 ? -5.229 -7.335 16.039 1.00 94.75 185 ASP A C 1
ATOM 1448 O O . ASP A 1 185 ? -4.353 -6.676 15.485 1.00 94.75 185 ASP A O 1
ATOM 1452 N N . ASN A 1 186 ? -5.910 -8.292 15.401 1.00 92.88 186 ASN A N 1
ATOM 1453 C CA . ASN A 1 186 ? -5.678 -8.612 13.998 1.00 92.88 186 ASN A CA 1
ATOM 1454 C C . ASN A 1 186 ? -6.019 -7.411 13.106 1.00 92.88 186 ASN A C 1
ATOM 1456 O O . ASN A 1 186 ? -5.171 -6.935 12.361 1.00 92.88 186 ASN A O 1
ATOM 1460 N N . ASP A 1 187 ? -7.217 -6.859 13.258 1.00 94.12 187 ASP A N 1
ATOM 1461 C CA . ASP A 1 187 ? -7.709 -5.715 12.489 1.00 94.12 187 ASP A CA 1
ATOM 1462 C C . ASP A 1 187 ? -6.867 -4.452 12.729 1.00 94.12 187 ASP A C 1
ATOM 1464 O O . ASP A 1 187 ? -6.597 -3.685 11.803 1.00 94.12 187 ASP A O 1
ATOM 1468 N N . LYS A 1 188 ? -6.386 -4.252 13.964 1.00 94.81 188 LYS A N 1
ATOM 1469 C CA . LYS A 1 188 ? -5.433 -3.176 14.283 1.00 94.81 188 LYS A CA 1
ATOM 1470 C C . LYS A 1 188 ? -4.127 -3.338 13.515 1.00 94.81 188 LYS A C 1
ATOM 1472 O O . LYS A 1 188 ? -3.648 -2.369 12.931 1.00 94.81 188 LYS A O 1
ATOM 1477 N N . ASN A 1 189 ? -3.568 -4.545 13.494 1.00 92.31 189 ASN A N 1
ATOM 1478 C CA . ASN A 1 189 ? -2.333 -4.820 12.765 1.00 92.31 189 ASN A CA 1
ATOM 1479 C C . ASN A 1 189 ? -2.516 -4.626 11.255 1.00 92.31 189 ASN A C 1
ATOM 1481 O O . ASN A 1 189 ? -1.645 -4.043 10.617 1.00 92.31 189 ASN A O 1
ATOM 1485 N N . VAL A 1 190 ? -3.656 -5.040 10.695 1.00 92.62 190 VAL A N 1
ATOM 1486 C CA . VAL A 1 190 ? -3.989 -4.817 9.278 1.00 92.62 190 VAL A CA 1
ATOM 1487 C C . VAL A 1 190 ? -3.988 -3.327 8.932 1.00 92.62 190 VAL A C 1
ATOM 1489 O O . VAL A 1 190 ? -3.339 -2.926 7.963 1.00 92.62 190 VAL A O 1
ATOM 1492 N N . LEU A 1 191 ? -4.648 -2.490 9.740 1.00 93.50 191 LEU A N 1
ATOM 1493 C CA . LEU A 1 191 ? -4.649 -1.036 9.539 1.00 93.50 191 LEU A CA 1
ATOM 1494 C C . LEU A 1 191 ? -3.253 -0.430 9.679 1.00 93.50 191 LEU A C 1
ATOM 1496 O O . LEU A 1 191 ? -2.848 0.359 8.829 1.00 93.50 191 LEU A O 1
ATOM 1500 N N . ILE A 1 192 ? -2.513 -0.800 10.729 1.00 93.19 192 ILE A N 1
ATOM 1501 C CA . ILE A 1 192 ? -1.154 -0.296 10.965 1.00 93.19 192 ILE A CA 1
ATOM 1502 C C . ILE A 1 192 ? -0.262 -0.622 9.770 1.00 93.19 192 ILE A C 1
ATOM 1504 O O . ILE A 1 192 ? 0.341 0.287 9.210 1.00 93.19 192 ILE A O 1
ATOM 1508 N N . ASN A 1 193 ? -0.233 -1.880 9.329 1.00 90.94 193 ASN A N 1
ATOM 1509 C CA . ASN A 1 193 ? 0.592 -2.308 8.202 1.00 90.94 193 ASN A CA 1
ATOM 1510 C C . ASN A 1 193 ? 0.208 -1.577 6.910 1.00 90.94 193 ASN A C 1
ATOM 1512 O O . ASN A 1 193 ? 1.083 -1.134 6.168 1.00 90.94 193 ASN A O 1
ATOM 1516 N N . SER A 1 194 ? -1.091 -1.403 6.658 1.00 91.69 194 SER A N 1
ATOM 1517 C CA . SER A 1 194 ? -1.579 -0.705 5.464 1.00 91.69 194 SER A CA 1
ATOM 1518 C C . SER A 1 194 ? -1.189 0.776 5.474 1.00 91.69 194 SER A C 1
ATOM 1520 O O . SER A 1 194 ? -0.730 1.301 4.463 1.00 91.69 194 SER A O 1
ATOM 1522 N N . PHE A 1 195 ? -1.285 1.456 6.619 1.00 93.06 195 PHE A N 1
ATOM 1523 C CA . PHE A 1 195 ? -0.844 2.848 6.745 1.00 93.06 195 PHE A CA 1
ATOM 1524 C C . PHE A 1 195 ? 0.686 2.997 6.775 1.00 93.06 195 PHE A C 1
ATOM 1526 O O . PHE A 1 195 ? 1.212 4.014 6.323 1.00 93.06 195 PHE A O 1
ATOM 1533 N N . GLU A 1 196 ? 1.430 1.995 7.248 1.00 91.38 196 GLU A N 1
ATOM 1534 C CA . GLU A 1 196 ? 2.884 1.960 7.076 1.00 91.38 196 GLU A CA 1
ATOM 1535 C C . GLU A 1 196 ? 3.262 1.871 5.595 1.00 91.38 196 GLU A C 1
ATOM 1537 O O . GLU A 1 196 ? 4.157 2.600 5.162 1.00 91.38 196 GLU A O 1
ATOM 1542 N N . ILE A 1 197 ? 2.572 1.032 4.816 1.00 91.50 197 ILE A N 1
ATOM 1543 C CA . ILE A 1 197 ? 2.738 0.968 3.359 1.00 91.50 197 ILE A CA 1
ATOM 1544 C C . ILE A 1 197 ? 2.392 2.318 2.730 1.00 91.50 197 ILE A C 1
ATOM 1546 O O . ILE A 1 197 ? 3.222 2.841 1.997 1.00 91.50 197 ILE A O 1
ATOM 1550 N N . LEU A 1 198 ? 1.258 2.938 3.085 1.00 92.00 198 LEU A N 1
ATOM 1551 C CA . LEU A 1 198 ? 0.872 4.276 2.609 1.00 92.00 198 LEU A CA 1
ATOM 1552 C C . LEU A 1 198 ? 2.005 5.295 2.787 1.00 92.00 198 LEU A C 1
ATOM 1554 O O . LEU A 1 198 ? 2.395 5.977 1.839 1.00 92.00 198 LEU A O 1
ATOM 1558 N N . LYS A 1 199 ? 2.548 5.380 4.009 1.00 91.12 199 LYS A N 1
ATOM 1559 C CA . LYS A 1 199 ? 3.590 6.351 4.357 1.00 91.12 199 LYS A CA 1
ATOM 1560 C C . LYS A 1 199 ? 4.865 6.126 3.551 1.00 91.12 199 LYS A C 1
ATOM 1562 O O . LYS A 1 199 ? 5.412 7.067 2.985 1.00 91.12 199 LYS A O 1
ATOM 1567 N N . ASN A 1 200 ? 5.348 4.885 3.529 1.00 90.12 200 ASN A N 1
ATOM 1568 C CA . ASN A 1 200 ? 6.603 4.544 2.863 1.00 90.12 200 ASN A CA 1
ATOM 1569 C C . ASN A 1 200 ? 6.455 4.633 1.340 1.00 90.12 200 ASN A C 1
ATOM 1571 O O . ASN A 1 200 ? 7.345 5.155 0.675 1.00 90.12 200 ASN A O 1
ATOM 1575 N N . SER A 1 201 ? 5.334 4.174 0.788 1.00 90.38 201 SER A N 1
ATOM 1576 C CA . SER A 1 201 ? 5.060 4.249 -0.642 1.00 90.38 201 SER A CA 1
ATOM 1577 C C . SER A 1 201 ? 5.090 5.699 -1.116 1.00 90.38 201 SER A C 1
ATOM 1579 O O . SER A 1 201 ? 5.869 6.027 -2.004 1.00 90.38 201 SER A O 1
ATOM 1581 N N . TYR A 1 202 ? 4.378 6.612 -0.446 1.00 89.12 202 TYR A N 1
ATOM 1582 C CA . TYR A 1 202 ? 4.425 8.037 -0.789 1.00 89.12 202 TYR A CA 1
ATOM 1583 C C . TYR A 1 202 ? 5.861 8.594 -0.825 1.00 89.12 202 TYR A C 1
ATOM 1585 O O . TYR A 1 202 ? 6.242 9.251 -1.791 1.00 89.12 202 TYR A O 1
ATOM 1593 N N . GLN A 1 203 ? 6.692 8.257 0.171 1.00 85.81 203 GLN A N 1
ATOM 1594 C CA . GLN A 1 203 ? 8.106 8.657 0.200 1.00 85.81 203 GLN A CA 1
ATOM 1595 C C . GLN A 1 203 ? 8.905 8.127 -0.998 1.00 85.81 203 GLN A C 1
ATOM 1597 O O . GLN A 1 203 ? 9.758 8.844 -1.514 1.00 85.81 203 GLN A O 1
ATOM 1602 N N . LEU A 1 204 ? 8.657 6.888 -1.439 1.00 87.69 204 LEU A N 1
ATOM 1603 C CA . LEU A 1 204 ? 9.308 6.319 -2.623 1.00 87.69 204 LEU A CA 1
ATOM 1604 C C . LEU A 1 204 ? 8.981 7.143 -3.873 1.00 87.69 204 LEU A C 1
ATOM 1606 O O . LEU A 1 204 ? 9.885 7.463 -4.640 1.00 87.69 204 LEU A O 1
ATOM 1610 N N . TRP A 1 205 ? 7.714 7.516 -4.052 1.00 85.88 205 TRP A N 1
ATOM 1611 C CA . TRP A 1 205 ? 7.251 8.280 -5.216 1.00 85.88 205 TRP A CA 1
ATOM 1612 C C . TRP A 1 205 ? 7.579 9.783 -5.137 1.00 85.88 205 TRP A C 1
ATOM 1614 O O . TRP A 1 205 ? 7.402 10.497 -6.125 1.00 85.88 205 TRP A O 1
ATOM 1624 N N . SER A 1 206 ? 8.065 10.268 -3.990 1.00 77.94 206 SER A N 1
ATOM 1625 C CA . SER A 1 206 ? 8.615 11.623 -3.828 1.00 77.94 206 SER A CA 1
ATOM 1626 C C . SER A 1 206 ? 10.104 11.748 -4.180 1.00 77.94 206 SER A C 1
ATOM 1628 O O . SER A 1 206 ? 10.607 12.870 -4.174 1.00 77.94 206 SER A O 1
ATOM 1630 N N . LYS A 1 207 ? 10.806 10.646 -4.480 1.00 72.69 207 LYS A N 1
ATOM 1631 C CA . LYS A 1 207 ? 12.211 10.659 -4.932 1.00 72.69 207 LYS A CA 1
ATOM 1632 C C . LYS A 1 207 ? 12.333 11.046 -6.408 1.00 72.69 207 LYS A C 1
ATOM 1634 O O . LYS A 1 207 ? 13.291 11.784 -6.730 1.00 72.69 207 LYS A O 1
#

Foldseek 3Di:
DDAQDLVLLLLLLQLLLLQLLVCVVLPLLSLLLSLLLSLQCCLPVPCVVPHDQLDADQADWQDPDPQSQNLSLQLNSNLSVVPDNHRALVSSLVSSCRHPVVCNVSSVPDDRVNSVVSSVVSSPQDPPDLVSSLVSLCVRAVFDDPRSVVSSVLSVVLNPDPDLVVNLVSLVVVLVCLVVTPGDPSRSVSSNSSSSNSNSSSVSSRD

Secondary structure (DSSP, 8-state):
-PPPPHHHHHHHHHHHHHHHHHTGGGTTHHHHHHHHHHHHHIIIIIGGGS-----PPPP-SS-----HHHHHHHHHHHHHHTT-SS--HHHHHHHHHHH-GGGHHHHHTS-HHHHHHHHHHHHHS--SSHHHHHHHHHTTS---THHHHHHHHHHHHHHT--SHHHHHHHHHHHHHHGGGSSS-HHHHHHHHHHHHHHHHHHHHHT-

Sequence (207 aa):
MGELTRQQKEAIAWADVVAGLMTAESGFVSLFIAAAASMAYYKDKVANEGWKTIITEEPVLPSNSNNYGILHNLTCEKYLTDGYDQVTYNEILITAVKVRPDLASEIYGIAQDYFQEKVEMAIQKNLVSVDDKVNAILDAVPLKGVDIDKVYQLLTVIDNTDDDDDWQTNVQNLIQLVPSFNLNDNDKNVLINSFEILKNSYQLWSK

pLDDT: mean 88.98, std 8.48, range [49.16, 96.62]

Radius of gyration: 16.0 Å; chains: 1; bounding box: 39×41×41 Å